Protein AF-A0A7Y2B648-F1 (afdb_monomer)

Foldseek 3Di:
DDDDDDDDDDDDDPPDPPDPPFFKFKAWPDDDDPQAHYHQAGHTWAQCCDQPHNHHPQQKTKHKGFAQDADWDKIWIWMAGNVRPDIPDPATAIFTGHGGRDIKMWIFRQDAAPPQKPPRGRQTAIPRRWPPPFWKFKAWCQVQCPNNPAGHTFDDDPQKGKDKTFGQAWAKMFIWMDGGVDLPGFIQARRFRHSPHHTDMDTGPGGRWIKMWMARRVGSIIHIDTDDPDP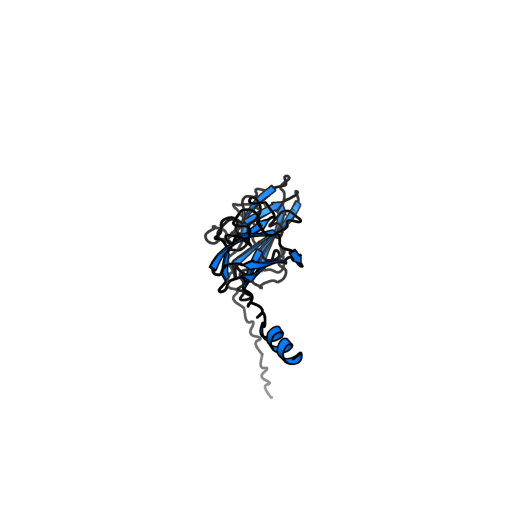PPPVVVVVVVVVVD

Secondary structure (DSSP, 8-state):
-----------------------EEEEES---STTS--TTT-EEEB-SS-TT-SSTTSSEEEEEEE---SS-EEEEEEEEETTSSSEEEEEEEEEEE-STTPEEEEEEE-----SS-BS-S-EEEETTSS-TT--EEEEESSGGGTTTTS-EEPEEETTEEEEEEEESS-EEEEEEEEETTBSSS--BBTTBS-TTSPPEEEEESSTTEEEEEEEETTTTEEEEEEPPPP---THHHHHHHHHT-

Solvent-accessible surface area (backbone atoms only — not comparable to full-atom values): 13470 Å² total; per-residue (Å²): 136,86,85,82,81,82,84,79,82,79,80,78,78,80,77,77,78,72,74,83,69,80,66,35,18,46,28,24,74,42,78,60,65,97,92,29,55,18,57,78,85,27,35,72,35,34,43,67,44,41,57,78,18,86,53,52,75,66,47,40,27,11,27,58,37,53,38,77,46,82,63,52,47,80,36,42,33,33,40,23,35,84,84,58,88,47,60,27,31,94,32,50,23,49,38,41,44,78,46,48,66,41,74,41,45,39,39,37,32,60,48,81,55,91,82,69,44,28,43,39,44,56,36,34,39,47,83,28,38,50,61,91,88,68,50,46,13,42,30,14,64,42,70,79,28,23,50,73,74,56,50,45,76,32,53,73,60,96,53,30,34,37,46,75,47,62,35,70,64,50,43,79,39,44,31,36,38,31,31,67,98,35,86,88,51,48,25,38,24,50,56,8,41,13,63,72,51,55,67,30,74,53,68,42,90,43,61,57,26,38,32,40,42,39,36,33,65,84,58,35,27,34,35,74,45,73,46,78,71,78,79,78,67,65,62,63,61,61,56,51,57,62,75,76,107

pLDDT: mean 84.24, std 18.39, range [34.84, 98.69]

Radius of gyration: 25.05 Å; Cα contacts (8 Å, |Δi|>4): 574; chains: 1; bounding box: 80×63×84 Å

Structure (mmCIF, N/CA/C/O backbone):
data_AF-A0A7Y2B648-F1
#
_entry.id   AF-A0A7Y2B648-F1
#
loop_
_atom_site.group_PDB
_atom_site.id
_atom_site.type_symbol
_atom_site.label_atom_id
_atom_site.label_alt_id
_atom_site.label_comp_id
_atom_site.label_asym_id
_atom_site.label_entity_id
_atom_site.label_seq_id
_atom_site.pdbx_PDB_ins_code
_atom_site.Cartn_x
_atom_site.Cartn_y
_atom_site.Cartn_z
_atom_site.occupancy
_atom_site.B_iso_or_equiv
_atom_site.auth_seq_id
_atom_site.auth_comp_id
_atom_site.auth_asym_id
_atom_site.auth_atom_id
_atom_site.pdbx_PDB_model_num
ATOM 1 N N . MET A 1 1 ? 60.417 -48.292 -2.744 1.00 42.50 1 MET A N 1
ATOM 2 C CA . MET A 1 1 ? 59.765 -47.143 -3.411 1.00 42.50 1 MET A CA 1
ATOM 3 C C . MET A 1 1 ? 58.352 -47.009 -2.856 1.00 42.50 1 MET A C 1
ATOM 5 O O . MET A 1 1 ? 57.503 -47.830 -3.179 1.00 42.50 1 MET A O 1
ATOM 9 N N . LYS A 1 2 ? 58.128 -46.070 -1.928 1.00 34.84 2 LYS A N 1
ATOM 10 C CA . LYS A 1 2 ? 56.808 -45.814 -1.325 1.00 34.84 2 LYS A CA 1
ATOM 11 C C . LYS A 1 2 ? 55.962 -45.033 -2.336 1.00 34.84 2 LYS A C 1
ATOM 13 O O . LYS A 1 2 ? 56.367 -43.946 -2.733 1.00 34.84 2 LYS A O 1
ATOM 18 N N . LYS A 1 3 ? 54.834 -45.594 -2.780 1.00 38.66 3 LYS A N 1
ATOM 19 C CA . LYS A 1 3 ? 53.862 -44.884 -3.623 1.00 38.66 3 LYS A CA 1
ATOM 20 C C . LYS A 1 3 ? 52.957 -44.054 -2.716 1.00 38.66 3 LYS A C 1
ATOM 22 O O . LYS A 1 3 ? 52.195 -44.604 -1.929 1.00 38.66 3 LYS A O 1
ATOM 27 N N . MET A 1 4 ? 53.116 -42.740 -2.803 1.00 38.69 4 MET A N 1
ATOM 28 C CA . MET A 1 4 ? 52.285 -41.731 -2.157 1.00 38.69 4 MET A CA 1
ATOM 29 C C . MET A 1 4 ? 51.036 -41.557 -3.033 1.00 38.69 4 MET A C 1
ATOM 31 O O . MET A 1 4 ? 51.152 -41.116 -4.174 1.00 38.69 4 MET A O 1
ATOM 35 N N . ALA A 1 5 ? 49.867 -41.980 -2.551 1.00 41.06 5 ALA A N 1
ATOM 36 C CA . ALA A 1 5 ? 48.598 -41.722 -3.223 1.00 41.06 5 ALA A CA 1
ATOM 37 C C . ALA A 1 5 ? 48.039 -40.393 -2.699 1.00 41.06 5 ALA A C 1
ATOM 39 O O . ALA A 1 5 ? 47.711 -40.263 -1.523 1.00 41.06 5 ALA A O 1
ATOM 40 N N . MET A 1 6 ? 48.011 -39.402 -3.584 1.00 37.53 6 MET A N 1
ATOM 41 C CA . MET A 1 6 ? 47.448 -38.073 -3.380 1.00 37.53 6 MET A CA 1
ATOM 42 C C . MET A 1 6 ? 45.919 -38.187 -3.415 1.00 37.53 6 MET A C 1
ATOM 44 O O . MET A 1 6 ? 45.354 -38.572 -4.437 1.00 37.53 6 MET A O 1
ATOM 48 N N . VAL A 1 7 ? 45.252 -37.905 -2.295 1.00 40.47 7 VAL A N 1
ATOM 49 C CA . VAL A 1 7 ? 43.787 -37.828 -2.232 1.00 40.47 7 VAL A CA 1
ATOM 50 C C . VAL A 1 7 ? 43.378 -36.440 -2.718 1.00 40.47 7 VAL A C 1
ATOM 52 O O . VAL A 1 7 ? 43.695 -35.434 -2.089 1.00 40.47 7 VAL A O 1
ATOM 55 N N . LEU A 1 8 ? 42.726 -36.402 -3.878 1.00 38.66 8 LEU A N 1
ATOM 56 C CA . LEU A 1 8 ? 42.156 -35.206 -4.485 1.00 38.66 8 LEU A CA 1
ATOM 57 C C . LEU A 1 8 ? 40.775 -34.962 -3.856 1.00 38.66 8 LEU A C 1
ATOM 59 O O . LEU A 1 8 ? 39.835 -35.707 -4.127 1.00 38.66 8 LEU A O 1
ATOM 63 N N . SER A 1 9 ? 40.655 -33.949 -2.996 1.00 45.12 9 SER A N 1
ATOM 64 C CA . SER A 1 9 ? 39.354 -33.501 -2.488 1.00 45.12 9 SER A CA 1
ATOM 65 C C . SER A 1 9 ? 38.587 -32.800 -3.606 1.00 45.12 9 SER A C 1
ATOM 67 O O . SER A 1 9 ? 38.970 -31.720 -4.051 1.00 45.12 9 SER A O 1
ATOM 69 N N . VAL A 1 10 ? 37.506 -33.427 -4.065 1.00 41.25 10 VAL A N 1
ATOM 70 C CA . VAL A 1 10 ? 36.535 -32.818 -4.977 1.00 41.25 10 VAL A CA 1
ATOM 71 C C . VAL A 1 10 ? 35.679 -31.851 -4.164 1.00 41.25 10 VAL A C 1
ATOM 73 O O . VAL A 1 10 ? 34.918 -32.266 -3.292 1.00 41.25 10 VAL A O 1
ATOM 76 N N . LEU A 1 11 ? 35.834 -30.555 -4.431 1.00 39.88 11 LEU A N 1
ATOM 77 C CA . LEU A 1 11 ? 34.948 -29.511 -3.928 1.00 39.88 11 LEU A CA 1
ATOM 78 C C . LEU A 1 11 ? 33.613 -29.653 -4.675 1.00 39.88 11 LEU A C 1
ATOM 80 O O . LEU A 1 11 ? 33.540 -29.386 -5.874 1.00 39.88 11 LEU A O 1
ATOM 84 N N . ALA A 1 12 ? 32.581 -30.154 -3.998 1.00 41.66 12 ALA A N 1
ATOM 85 C CA . ALA A 1 12 ? 31.243 -30.245 -4.566 1.00 41.66 12 ALA A CA 1
ATOM 86 C C . ALA A 1 12 ? 30.669 -28.829 -4.709 1.00 41.66 12 ALA A C 1
ATOM 88 O O . ALA A 1 12 ? 30.351 -28.175 -3.718 1.00 41.66 12 ALA A O 1
ATOM 89 N N . LEU A 1 13 ? 30.565 -28.355 -5.950 1.00 39.34 13 LEU A N 1
ATOM 90 C CA . LEU A 1 13 ? 29.808 -27.159 -6.290 1.00 39.34 13 LEU A CA 1
ATOM 91 C C . LEU A 1 13 ? 28.324 -27.511 -6.117 1.00 39.34 13 LEU A C 1
ATOM 93 O O . LEU A 1 13 ? 27.761 -28.255 -6.921 1.00 39.34 13 LEU A O 1
ATOM 97 N N . VAL A 1 14 ? 27.706 -27.044 -5.033 1.00 42.91 14 VAL A N 1
ATOM 98 C CA . VAL A 1 14 ? 26.254 -27.137 -4.864 1.00 42.91 14 VAL A CA 1
ATOM 99 C C . VAL A 1 14 ? 25.646 -26.096 -5.794 1.00 42.91 14 VAL A C 1
ATOM 101 O O . VAL A 1 14 ? 25.625 -24.909 -5.484 1.00 42.91 14 VAL A O 1
ATOM 104 N N . ALA A 1 15 ? 25.215 -26.533 -6.975 1.00 41.22 15 ALA A N 1
ATOM 105 C CA . ALA A 1 15 ? 24.350 -25.730 -7.820 1.00 41.22 15 ALA A CA 1
ATOM 106 C C . ALA A 1 15 ? 22.984 -25.658 -7.130 1.00 41.22 15 ALA A C 1
ATOM 108 O O . ALA A 1 15 ? 22.257 -26.652 -7.083 1.00 41.22 15 ALA A O 1
ATOM 109 N N . PHE A 1 16 ? 22.652 -24.500 -6.563 1.00 40.84 16 PHE A N 1
ATOM 110 C CA . PHE A 1 16 ? 21.264 -24.181 -6.266 1.00 40.84 16 PHE A CA 1
ATOM 111 C C . PHE A 1 16 ? 20.542 -24.122 -7.611 1.00 40.84 16 PHE A C 1
ATOM 113 O O . PHE A 1 16 ? 20.812 -23.251 -8.435 1.00 40.84 16 PHE A O 1
ATOM 120 N N . ALA A 1 17 ? 19.681 -25.102 -7.869 1.00 38.81 17 ALA A N 1
ATOM 121 C CA . ALA A 1 17 ? 18.677 -24.966 -8.905 1.00 38.81 17 ALA A CA 1
ATOM 122 C C . ALA A 1 17 ? 17.729 -23.866 -8.423 1.00 38.81 17 ALA A C 1
ATOM 124 O O . ALA A 1 17 ? 16.863 -24.126 -7.590 1.00 38.81 17 ALA A O 1
ATOM 125 N N . GLY A 1 18 ? 17.960 -22.631 -8.874 1.00 35.34 18 GLY A N 1
ATOM 126 C CA . GLY A 1 18 ? 16.960 -21.581 -8.758 1.00 35.34 18 GLY A CA 1
ATOM 127 C C . GLY A 1 18 ? 15.690 -22.110 -9.406 1.00 35.34 18 GLY A C 1
ATOM 128 O O . GLY A 1 18 ? 15.723 -22.564 -10.554 1.00 35.34 18 GLY A O 1
ATOM 129 N N . ASN A 1 19 ? 14.588 -22.122 -8.657 1.00 42.53 19 ASN A N 1
ATOM 130 C CA . ASN A 1 19 ? 13.292 -22.138 -9.314 1.00 42.53 19 ASN A CA 1
ATOM 131 C C . ASN A 1 19 ? 13.324 -20.952 -10.277 1.00 42.53 19 ASN A C 1
ATOM 133 O O . ASN A 1 19 ? 13.766 -19.873 -9.897 1.00 42.53 19 ASN A O 1
ATOM 137 N N . ALA A 1 20 ? 12.982 -21.174 -11.543 1.00 43.38 20 ALA A N 1
ATOM 138 C CA . ALA A 1 20 ? 12.791 -20.059 -12.449 1.00 43.38 20 ALA A CA 1
ATOM 139 C C . ALA A 1 20 ? 11.594 -19.281 -11.898 1.00 43.38 20 ALA A C 1
ATOM 141 O O . ALA A 1 20 ? 10.451 -19.692 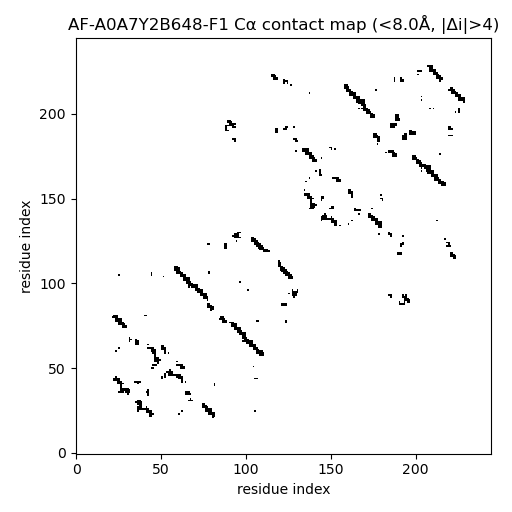-12.111 1.00 43.38 20 ALA A O 1
ATOM 142 N N . ASP A 1 21 ? 11.867 -18.251 -11.101 1.00 60.84 21 ASP A N 1
ATOM 143 C CA . ASP A 1 21 ? 10.836 -17.356 -10.614 1.00 60.84 21 ASP A CA 1
ATOM 144 C C . ASP A 1 21 ? 10.101 -16.791 -11.824 1.00 60.84 21 ASP A C 1
ATOM 146 O O . ASP A 1 21 ? 10.684 -16.561 -12.892 1.00 60.84 21 ASP A O 1
ATOM 150 N N . ALA A 1 22 ? 8.781 -16.672 -11.696 1.00 70.69 22 ALA A N 1
ATOM 151 C CA . ALA A 1 22 ? 7.974 -16.115 -12.764 1.00 70.69 22 ALA A CA 1
ATOM 152 C C . ALA A 1 22 ? 8.523 -14.729 -13.128 1.00 70.69 22 ALA A C 1
ATOM 154 O O . ALA A 1 22 ? 8.804 -13.917 -12.252 1.00 70.69 22 ALA A O 1
ATOM 155 N N . GLN A 1 23 ? 8.684 -14.461 -14.422 1.00 90.00 23 GLN A N 1
ATOM 156 C CA . GLN A 1 23 ? 9.125 -13.153 -14.889 1.00 90.00 23 GLN A CA 1
ATOM 157 C C . GLN A 1 23 ? 7.994 -12.145 -14.645 1.00 90.00 23 GLN A C 1
ATOM 159 O O . GLN A 1 23 ? 6.915 -12.251 -15.243 1.00 90.00 23 GLN A O 1
ATOM 164 N N . TRP A 1 24 ? 8.232 -11.206 -13.734 1.00 94.06 24 TRP A N 1
ATOM 165 C CA . TRP A 1 24 ? 7.267 -10.190 -13.328 1.00 94.06 24 TRP A CA 1
ATOM 166 C C . TRP A 1 24 ? 7.458 -8.901 -14.106 1.00 94.06 24 TRP A C 1
ATOM 168 O O . TRP A 1 24 ? 8.567 -8.540 -14.492 1.00 94.06 24 TRP A O 1
ATOM 178 N N . TYR A 1 25 ? 6.359 -8.187 -14.315 1.00 93.25 25 TYR A N 1
ATOM 179 C CA . TYR A 1 25 ? 6.341 -6.918 -15.014 1.00 93.25 25 TYR A CA 1
ATOM 180 C C . TYR A 1 25 ? 5.484 -5.915 -14.252 1.00 93.25 25 TYR A C 1
ATOM 182 O O . TYR A 1 25 ? 4.351 -6.221 -13.878 1.00 93.25 25 TYR A O 1
ATOM 190 N N . ALA A 1 26 ? 5.972 -4.687 -14.120 1.00 92.19 26 ALA A N 1
ATOM 191 C CA . ALA A 1 26 ? 5.124 -3.546 -13.826 1.00 92.19 26 ALA A CA 1
ATOM 192 C C . ALA A 1 26 ? 4.371 -3.197 -15.118 1.00 92.19 26 ALA A C 1
ATOM 194 O O . ALA A 1 26 ? 4.985 -2.815 -16.124 1.00 92.19 26 ALA A O 1
ATOM 195 N N . LYS A 1 27 ? 3.044 -3.346 -15.109 1.00 89.19 27 LYS A N 1
ATOM 196 C CA . LYS A 1 27 ? 2.171 -3.115 -16.269 1.00 89.19 27 LYS A CA 1
ATOM 197 C C . LYS A 1 27 ? 1.046 -2.153 -15.897 1.00 89.19 27 LYS A C 1
ATOM 199 O O . LYS A 1 27 ? 0.484 -2.249 -14.810 1.00 89.19 27 LYS A O 1
ATOM 204 N N . GLY A 1 28 ? 0.678 -1.243 -16.791 1.00 86.12 28 GLY A N 1
ATOM 205 C CA . GLY A 1 28 ? -0.349 -0.243 -16.498 1.00 86.12 28 GLY A CA 1
ATOM 206 C C . GLY A 1 28 ? -0.722 0.628 -17.683 1.00 86.12 28 GLY A C 1
ATOM 207 O O . GLY A 1 28 ? -0.218 0.422 -18.780 1.00 86.12 28 GLY A O 1
ATOM 208 N N . ASP A 1 29 ? -1.639 1.567 -17.466 1.00 77.88 29 ASP A N 1
ATOM 209 C CA . ASP A 1 29 ? -2.271 2.377 -18.520 1.00 77.88 29 ASP A CA 1
ATOM 210 C C . ASP A 1 29 ? -1.442 3.585 -18.986 1.00 77.88 29 ASP A C 1
ATOM 212 O O . ASP A 1 29 ? -1.849 4.281 -19.919 1.00 77.88 29 ASP A O 1
ATOM 216 N N . MET A 1 30 ? -0.277 3.831 -18.384 1.00 71.75 30 MET A N 1
ATOM 217 C CA . MET A 1 30 ? 0.657 4.820 -18.906 1.00 71.75 30 MET A CA 1
ATOM 218 C C . MET A 1 30 ? 1.136 4.349 -20.281 1.00 71.75 30 MET A C 1
ATOM 220 O O . MET A 1 30 ? 1.438 3.177 -20.480 1.00 71.75 30 MET A O 1
ATOM 224 N N . TYR A 1 31 ? 1.160 5.254 -21.254 1.00 54.88 31 TYR A N 1
ATOM 225 C CA . TYR A 1 31 ? 1.669 4.985 -22.595 1.00 54.88 31 TYR A CA 1
ATOM 226 C C . TYR A 1 31 ? 2.818 5.929 -22.877 1.00 54.88 31 TYR A C 1
ATOM 228 O O . TYR A 1 31 ? 2.689 7.141 -22.711 1.00 54.88 31 TYR A O 1
ATOM 236 N N . CYS A 1 32 ? 3.920 5.365 -23.347 1.00 58.94 32 CYS A N 1
ATOM 237 C CA . CYS A 1 32 ? 5.146 6.099 -23.587 1.00 58.94 32 CYS A CA 1
ATOM 238 C C . CYS A 1 32 ? 6.036 5.359 -24.609 1.00 58.94 32 CYS A C 1
ATOM 240 O O . CYS A 1 32 ? 5.703 4.251 -25.048 1.00 58.94 32 CYS A O 1
ATOM 242 N N . ALA A 1 33 ? 7.134 5.980 -25.050 1.00 50.97 33 ALA A N 1
ATOM 243 C CA . ALA A 1 33 ? 8.028 5.422 -26.073 1.00 50.97 33 ALA A CA 1
ATOM 244 C C . ALA A 1 33 ? 8.696 4.093 -25.631 1.00 50.97 33 ALA A C 1
ATOM 246 O O . ALA A 1 33 ? 8.885 3.872 -24.442 1.00 50.97 33 ALA A O 1
ATOM 247 N N . PRO A 1 34 ? 9.118 3.191 -26.543 1.00 48.34 34 PRO A N 1
ATOM 248 C CA . PRO A 1 34 ? 9.754 1.921 -26.162 1.00 48.34 34 PRO A CA 1
ATOM 249 C C . PRO A 1 34 ? 10.860 2.085 -25.096 1.00 48.34 34 PRO A C 1
ATOM 251 O O . PRO A 1 34 ? 11.816 2.825 -25.319 1.00 48.34 34 PRO A O 1
ATOM 254 N N . GLY A 1 35 ? 10.732 1.387 -23.956 1.00 51.47 35 GLY A N 1
ATOM 255 C CA . GLY A 1 35 ? 11.645 1.502 -22.802 1.00 51.47 35 GLY A CA 1
ATOM 256 C C . GLY A 1 35 ? 11.054 2.152 -21.541 1.00 51.47 35 GLY A C 1
ATOM 257 O O . GLY A 1 35 ? 11.784 2.371 -20.578 1.00 51.47 35 GLY A O 1
ATOM 258 N N . CYS A 1 36 ? 9.755 2.441 -21.536 1.00 58.31 36 CYS A N 1
ATOM 259 C CA . CYS A 1 36 ? 9.035 3.097 -20.446 1.00 58.31 36 CYS A CA 1
ATOM 260 C C . CYS A 1 36 ? 7.808 2.268 -19.969 1.00 58.31 36 CYS A C 1
ATOM 262 O O . CYS A 1 36 ? 7.480 1.227 -20.553 1.00 58.31 36 CYS A O 1
ATOM 264 N N . PHE A 1 37 ? 7.086 2.753 -18.951 1.00 60.25 37 PHE A N 1
ATOM 265 C CA . PHE A 1 37 ? 5.861 2.157 -18.386 1.00 60.25 37 PHE A CA 1
ATOM 266 C C . PHE A 1 37 ? 4.730 1.970 -19.418 1.00 60.25 37 PHE A C 1
ATOM 268 O O . PHE A 1 37 ? 4.132 2.952 -19.826 1.00 60.25 37 PHE A O 1
ATOM 275 N N . ASN A 1 38 ? 4.431 0.739 -19.864 1.00 65.62 38 ASN A N 1
ATOM 276 C CA . ASN A 1 38 ? 3.348 0.477 -20.829 1.00 65.62 38 ASN A CA 1
ATOM 277 C C . ASN A 1 38 ? 2.529 -0.791 -20.529 1.00 65.62 38 ASN A C 1
ATOM 279 O O . ASN A 1 38 ? 3.016 -1.721 -19.885 1.00 65.62 38 ASN A O 1
ATOM 283 N N . PHE A 1 39 ? 1.283 -0.825 -21.015 1.00 64.44 39 PHE A N 1
ATOM 284 C CA . PHE A 1 39 ? 0.323 -1.911 -20.773 1.00 64.44 39 PHE A CA 1
ATOM 285 C C . PHE A 1 39 ? 0.697 -3.230 -21.464 1.00 64.44 39 PHE A C 1
ATOM 287 O O . PHE A 1 39 ? 0.510 -4.305 -20.891 1.00 64.44 39 PHE A O 1
ATOM 294 N N . ASP A 1 40 ? 1.211 -3.157 -22.694 1.00 65.31 40 ASP A N 1
ATOM 295 C CA . ASP A 1 40 ? 1.389 -4.332 -23.550 1.00 65.31 40 ASP A CA 1
ATOM 296 C C . ASP A 1 40 ? 2.644 -5.130 -23.177 1.00 65.31 40 ASP A C 1
ATOM 298 O O . ASP A 1 40 ? 2.548 -6.288 -22.759 1.00 65.31 40 ASP A O 1
ATOM 302 N N . ALA A 1 41 ? 3.819 -4.505 -23.288 1.00 73.31 41 ALA A N 1
ATOM 303 C CA . ALA A 1 41 ? 5.102 -5.132 -22.984 1.00 73.31 41 ALA A CA 1
ATOM 304 C C . ALA A 1 41 ? 5.420 -5.111 -21.483 1.00 73.31 41 ALA A C 1
ATOM 306 O O . ALA A 1 41 ? 6.135 -5.991 -21.006 1.00 73.31 41 ALA A O 1
ATOM 307 N N . GLY A 1 42 ? 4.882 -4.142 -20.733 1.00 81.88 42 GLY A N 1
ATOM 308 C CA . GLY A 1 42 ? 5.260 -3.949 -19.337 1.00 81.88 42 GLY A CA 1
ATOM 309 C C . GLY A 1 42 ? 6.709 -3.499 -19.171 1.00 81.88 42 GLY A C 1
ATOM 310 O O . GLY A 1 42 ? 7.427 -3.238 -20.138 1.00 81.88 42 GLY A O 1
ATOM 311 N N . ASN A 1 43 ? 7.141 -3.404 -17.916 1.00 86.94 43 ASN A N 1
ATOM 312 C CA . ASN A 1 43 ? 8.546 -3.239 -17.556 1.00 86.94 43 ASN A CA 1
ATOM 313 C C . ASN A 1 43 ? 8.936 -4.395 -16.664 1.00 86.94 43 ASN A C 1
ATOM 315 O O . ASN A 1 43 ? 8.393 -4.521 -15.571 1.00 86.94 43 ASN A O 1
ATOM 319 N N . GLU A 1 44 ? 9.847 -5.226 -17.153 1.00 91.44 44 GLU A N 1
ATOM 320 C CA . GLU A 1 44 ? 10.343 -6.365 -16.396 1.00 91.44 44 GLU A CA 1
ATOM 321 C C . GLU A 1 44 ? 10.926 -5.908 -15.056 1.00 91.44 44 GLU A C 1
ATOM 323 O O . GLU A 1 44 ? 11.632 -4.897 -14.985 1.00 91.44 44 GLU A O 1
ATOM 328 N N . MET A 1 45 ? 10.576 -6.646 -14.011 1.00 93.62 45 MET A N 1
ATOM 329 C CA . MET A 1 45 ? 11.013 -6.443 -12.640 1.00 93.62 45 MET A CA 1
ATOM 330 C C . MET A 1 45 ? 12.025 -7.526 -12.283 1.00 93.62 45 MET A C 1
ATOM 332 O O . MET A 1 45 ? 11.865 -8.682 -12.678 1.00 93.62 45 MET A O 1
ATOM 336 N N . PHE A 1 46 ? 13.055 -7.145 -11.534 1.00 94.19 46 PHE A N 1
ATOM 337 C CA . PHE A 1 46 ? 14.207 -7.995 -11.250 1.00 94.19 46 PHE A CA 1
ATOM 338 C C . PHE A 1 46 ? 14.458 -8.092 -9.745 1.00 94.19 46 PHE A C 1
ATOM 340 O O . PHE A 1 46 ? 14.279 -7.105 -9.038 1.00 94.19 46 PHE A O 1
ATOM 347 N N . ASP A 1 47 ? 14.883 -9.270 -9.296 1.00 95.38 47 ASP A N 1
ATOM 348 C CA . ASP A 1 47 ? 15.396 -9.562 -7.946 1.00 95.38 47 ASP A CA 1
ATOM 349 C C . ASP A 1 47 ? 16.916 -9.849 -8.051 1.00 95.38 47 ASP A C 1
ATOM 351 O O . ASP A 1 47 ? 17.422 -10.957 -7.835 1.00 95.38 47 ASP A O 1
ATOM 355 N N . ASP A 1 48 ? 17.650 -8.873 -8.591 1.00 93.88 48 ASP A N 1
ATOM 356 C CA . ASP A 1 48 ? 19.039 -9.010 -9.052 1.00 93.88 48 ASP A CA 1
ATOM 357 C C . ASP A 1 48 ? 20.036 -8.029 -8.406 1.00 93.88 48 ASP A C 1
ATOM 359 O O . ASP A 1 48 ? 21.207 -7.975 -8.794 1.00 93.88 48 ASP A O 1
ATOM 363 N N . GLY A 1 49 ? 19.605 -7.270 -7.396 1.00 92.62 49 GLY A N 1
ATOM 364 C CA . GLY A 1 49 ? 20.380 -6.219 -6.736 1.00 92.62 49 GLY A CA 1
ATOM 365 C C . GLY A 1 49 ? 20.647 -5.006 -7.633 1.00 92.62 49 GLY A C 1
ATOM 366 O O . GLY A 1 49 ? 21.591 -4.245 -7.392 1.00 92.62 49 GLY A O 1
ATOM 367 N N . THR A 1 50 ? 19.879 -4.853 -8.715 1.00 91.25 50 THR A N 1
ATOM 368 C CA . THR A 1 50 ? 19.942 -3.728 -9.648 1.00 91.25 50 THR A CA 1
ATOM 369 C C . THR A 1 50 ? 18.532 -3.230 -9.988 1.00 91.25 50 THR A C 1
ATOM 371 O O . THR A 1 50 ? 17.542 -3.671 -9.424 1.00 91.25 50 THR A O 1
ATOM 374 N N . ASN A 1 51 ? 18.394 -2.241 -10.880 1.00 87.50 51 ASN A N 1
ATOM 375 C CA . ASN A 1 51 ? 17.082 -1.718 -11.302 1.00 87.50 51 ASN A CA 1
ATOM 376 C C . ASN A 1 51 ? 16.170 -1.206 -10.161 1.00 87.50 51 ASN A C 1
ATOM 378 O O . ASN A 1 51 ? 14.960 -1.126 -10.350 1.00 87.50 51 ASN A O 1
ATOM 382 N N . GLY A 1 52 ? 16.731 -0.813 -9.015 1.00 89.25 52 GLY A N 1
ATOM 383 C CA . GLY A 1 52 ? 15.971 -0.389 -7.832 1.00 89.25 52 GLY A CA 1
ATOM 384 C C . GLY A 1 52 ? 15.810 -1.479 -6.770 1.00 89.25 52 GLY A C 1
ATOM 385 O O . GLY A 1 52 ? 15.392 -1.157 -5.664 1.00 89.25 52 GLY A O 1
ATOM 386 N N . ASP A 1 53 ? 16.195 -2.720 -7.072 1.00 93.19 53 ASP A N 1
ATOM 387 C CA . ASP A 1 53 ? 16.339 -3.781 -6.081 1.00 93.19 53 ASP A CA 1
ATOM 388 C C . ASP A 1 53 ? 17.626 -3.571 -5.265 1.00 93.19 53 ASP A C 1
ATOM 390 O O . ASP A 1 53 ? 18.701 -3.284 -5.803 1.00 93.19 53 ASP A O 1
ATOM 394 N N . VAL A 1 54 ? 17.496 -3.681 -3.946 1.00 92.81 54 VAL A N 1
ATOM 395 C CA . VAL A 1 54 ? 18.576 -3.474 -2.979 1.00 92.81 54 VAL A CA 1
ATOM 396 C C . VAL A 1 54 ? 19.328 -4.776 -2.701 1.00 92.81 54 VAL A C 1
ATOM 398 O O . VAL A 1 54 ? 20.542 -4.726 -2.473 1.00 92.81 54 VAL A O 1
ATOM 401 N N . THR A 1 55 ? 18.647 -5.927 -2.716 1.00 94.75 55 THR A N 1
ATOM 402 C CA . THR A 1 55 ? 19.221 -7.211 -2.294 1.00 94.75 55 THR A CA 1
ATOM 403 C C . THR A 1 55 ? 18.786 -8.333 -3.225 1.00 94.75 55 THR A C 1
ATOM 405 O O . THR A 1 55 ? 17.699 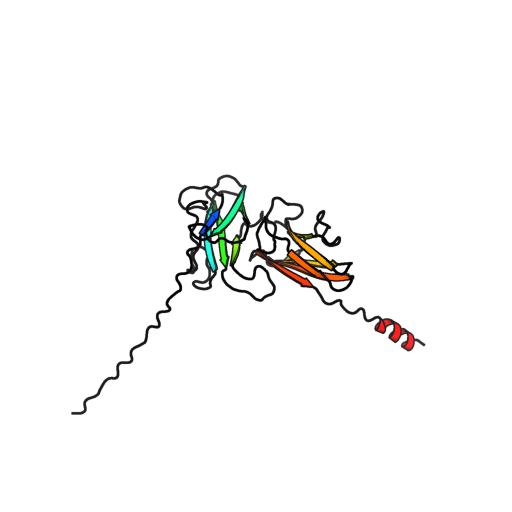-8.863 -3.093 1.00 94.75 55 THR A O 1
ATOM 408 N N . SER A 1 56 ? 19.703 -8.790 -4.079 1.00 95.69 56 SER A N 1
ATOM 409 C CA . SER A 1 56 ? 19.416 -9.905 -4.985 1.00 95.69 56 SER A CA 1
ATOM 410 C C . SER A 1 56 ? 19.036 -11.201 -4.261 1.00 95.69 56 SER A C 1
ATOM 412 O O . SER A 1 56 ? 19.748 -11.655 -3.355 1.00 95.69 56 SER A O 1
ATOM 414 N N . GLY A 1 57 ? 18.007 -11.859 -4.786 1.00 94.25 57 GLY A N 1
ATOM 415 C CA . GLY A 1 57 ? 17.513 -13.165 -4.369 1.00 94.25 57 GLY A CA 1
ATOM 416 C C . GLY A 1 57 ? 16.729 -13.130 -3.061 1.00 94.25 57 GLY A C 1
ATOM 417 O O . GLY A 1 57 ? 16.679 -14.158 -2.376 1.00 94.25 57 GLY A O 1
ATOM 418 N N . ASP A 1 58 ? 16.192 -11.971 -2.672 1.00 95.12 58 ASP A N 1
ATOM 419 C CA . ASP A 1 58 ? 15.418 -11.809 -1.440 1.00 95.12 58 ASP A CA 1
ATOM 420 C C . ASP A 1 58 ? 13.900 -11.919 -1.652 1.00 95.12 58 ASP A C 1
ATOM 422 O O . ASP A 1 58 ? 13.146 -11.839 -0.682 1.00 95.12 58 ASP A O 1
ATOM 426 N N . GLY A 1 59 ? 13.447 -12.166 -2.884 1.00 94.88 59 GLY A N 1
ATOM 427 C CA . GLY A 1 59 ? 12.037 -12.294 -3.239 1.00 94.88 59 GLY A CA 1
ATOM 428 C C . GLY A 1 59 ? 11.329 -10.962 -3.497 1.00 94.88 59 GLY A C 1
ATOM 429 O O . GLY A 1 59 ? 10.101 -10.973 -3.672 1.00 94.88 59 GLY A O 1
ATOM 430 N N . ILE A 1 60 ? 12.059 -9.839 -3.530 1.00 96.19 60 ILE A N 1
ATOM 431 C CA . ILE A 1 60 ? 11.539 -8.501 -3.828 1.00 96.19 60 ILE A CA 1
ATOM 432 C C . ILE A 1 60 ? 11.972 -8.078 -5.232 1.00 96.19 60 ILE A C 1
ATOM 434 O O . ILE A 1 60 ? 13.048 -7.545 -5.484 1.00 96.19 60 ILE A O 1
ATOM 438 N N . PHE A 1 61 ? 11.055 -8.243 -6.178 1.00 96.56 61 PHE A N 1
ATOM 439 C CA . PHE A 1 61 ? 11.264 -7.816 -7.552 1.00 96.56 61 PHE A CA 1
ATOM 440 C C . PHE A 1 61 ? 11.066 -6.310 -7.648 1.00 96.56 61 PHE A C 1
ATOM 442 O O . PHE A 1 61 ? 10.045 -5.792 -7.196 1.00 96.56 61 PHE A O 1
ATOM 449 N N . SER A 1 62 ? 11.991 -5.608 -8.291 1.00 95.62 62 SER A N 1
ATOM 450 C CA . SER A 1 62 ? 11.933 -4.154 -8.413 1.00 95.62 62 SER A CA 1
ATOM 451 C C . SER A 1 62 ? 12.196 -3.672 -9.831 1.00 95.62 62 SER A C 1
ATOM 453 O O . SER A 1 62 ? 12.875 -4.318 -10.637 1.00 95.62 62 SER A O 1
ATOM 455 N N . ARG A 1 63 ? 11.643 -2.501 -10.147 1.00 92.94 63 ARG A N 1
ATOM 456 C CA . ARG A 1 63 ? 11.935 -1.790 -11.386 1.00 92.94 63 ARG A CA 1
ATOM 457 C C . ARG A 1 63 ? 11.804 -0.286 -11.215 1.00 92.94 63 ARG A C 1
ATOM 459 O O . ARG A 1 63 ? 10.716 0.232 -10.983 1.00 92.94 63 ARG A O 1
ATOM 466 N N . LEU A 1 64 ? 12.907 0.412 -11.449 1.00 90.81 64 LEU A N 1
ATOM 467 C CA . LEU A 1 64 ? 12.937 1.855 -11.627 1.00 90.81 64 LEU A CA 1
ATOM 468 C C . LEU A 1 64 ? 12.562 2.203 -13.072 1.00 90.81 64 LEU A C 1
ATOM 470 O O . LEU A 1 64 ? 13.230 1.778 -14.019 1.00 90.81 64 LEU A O 1
ATOM 474 N N . VAL A 1 65 ? 11.499 2.982 -13.245 1.00 86.25 65 VAL A N 1
ATOM 475 C CA . VAL A 1 65 ? 11.020 3.431 -14.555 1.00 86.25 65 VAL A CA 1
ATOM 476 C C . VAL A 1 65 ? 11.066 4.947 -14.623 1.00 86.25 65 VAL A C 1
ATOM 478 O O . VAL A 1 65 ? 10.471 5.633 -13.798 1.00 86.25 65 VAL A O 1
ATOM 481 N N . THR A 1 66 ? 11.743 5.476 -15.638 1.00 84.94 66 THR A N 1
ATOM 482 C CA . THR A 1 66 ? 11.703 6.908 -15.943 1.00 84.94 66 THR A CA 1
ATOM 483 C C . THR A 1 66 ? 10.447 7.220 -16.752 1.00 84.94 66 THR A C 1
ATOM 485 O O . THR A 1 66 ? 10.224 6.623 -17.809 1.00 84.94 66 THR A O 1
ATOM 488 N N . THR A 1 67 ? 9.634 8.163 -16.284 1.00 78.56 67 THR A N 1
ATOM 489 C CA . THR A 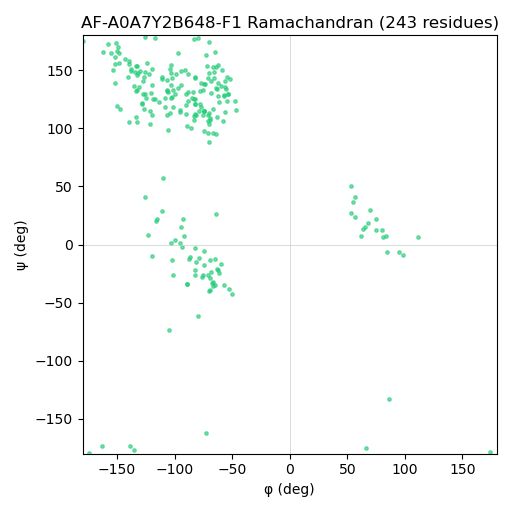1 67 ? 8.463 8.641 -17.021 1.00 78.56 67 THR A CA 1
ATOM 490 C C . THR A 1 67 ? 8.901 9.528 -18.185 1.00 78.56 67 THR A C 1
ATOM 492 O O . THR A 1 67 ? 9.797 10.355 -18.049 1.00 78.56 67 THR A O 1
ATOM 495 N N . ASP A 1 68 ? 8.289 9.392 -19.358 1.00 71.50 68 ASP A N 1
ATOM 496 C CA . ASP A 1 68 ? 8.473 10.351 -20.463 1.00 71.50 68 ASP A CA 1
ATOM 497 C C . ASP A 1 68 ? 7.264 11.294 -20.610 1.00 71.50 68 ASP A C 1
ATOM 499 O O . ASP A 1 68 ? 7.222 12.138 -21.509 1.00 71.50 68 ASP A O 1
ATOM 503 N N . VAL A 1 69 ? 6.268 11.143 -19.728 1.00 64.44 69 VAL A N 1
ATOM 504 C CA . VAL A 1 69 ? 4.980 11.806 -19.869 1.00 64.44 69 VAL A CA 1
ATOM 505 C C . VAL A 1 69 ? 5.136 13.278 -19.520 1.00 64.44 69 VAL A C 1
ATOM 507 O O . VAL A 1 69 ? 5.408 13.645 -18.383 1.00 64.44 69 VAL A O 1
ATOM 510 N N . GLY A 1 70 ? 4.939 14.143 -20.516 1.00 59.00 70 GLY A N 1
ATOM 511 C CA . GLY A 1 70 ? 4.994 15.602 -20.363 1.00 59.00 70 GLY A CA 1
ATOM 512 C C . GLY A 1 70 ? 3.908 16.199 -19.462 1.00 59.00 70 GLY A C 1
ATOM 513 O O . GLY A 1 70 ? 4.002 17.372 -19.111 1.00 59.00 70 GLY A O 1
ATOM 514 N N . ALA A 1 71 ? 2.876 15.426 -19.112 1.00 66.38 71 ALA A N 1
ATOM 515 C CA . ALA A 1 71 ? 1.735 15.882 -18.330 1.00 66.38 71 ALA A CA 1
ATOM 516 C C . ALA A 1 71 ? 1.645 15.133 -16.996 1.00 66.38 71 ALA A C 1
ATOM 518 O O . ALA A 1 71 ? 1.557 13.903 -16.968 1.00 66.38 71 ALA A O 1
ATOM 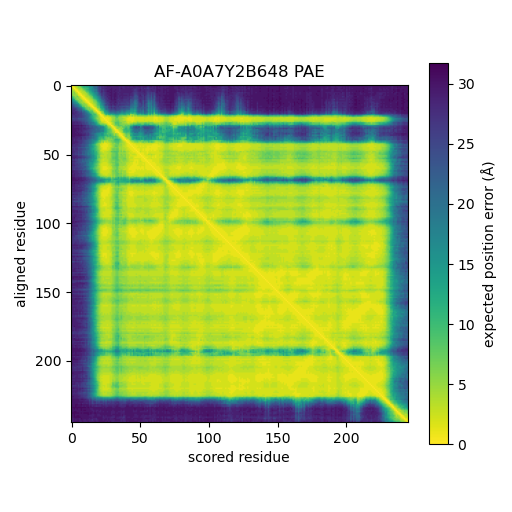519 N N . ALA A 1 72 ? 1.610 15.910 -15.911 1.00 82.56 72 ALA A N 1
ATOM 520 C CA . ALA A 1 72 ? 1.234 15.435 -14.589 1.00 82.56 72 ALA A CA 1
ATOM 521 C C . ALA A 1 72 ? -0.107 14.691 -14.652 1.00 82.56 72 ALA A C 1
ATOM 523 O O . ALA A 1 72 ? -1.015 15.100 -15.384 1.00 82.56 72 ALA A O 1
ATOM 524 N N . GLY A 1 73 ? -0.250 13.616 -13.887 1.00 87.19 73 GLY A N 1
ATOM 525 C CA . GLY A 1 73 ? -1.464 12.821 -13.924 1.00 87.19 73 GLY A CA 1
ATOM 526 C C . GLY A 1 73 ? -1.461 11.630 -12.984 1.00 87.19 73 GLY A C 1
ATOM 527 O O . GLY A 1 73 ? -0.470 11.315 -12.329 1.00 87.19 73 GLY A O 1
ATOM 528 N N . LYS A 1 74 ? -2.619 10.977 -12.953 1.00 89.00 74 LYS A N 1
ATOM 529 C CA . LYS A 1 74 ? -2.868 9.728 -12.244 1.00 89.00 74 LYS A CA 1
ATOM 530 C C . LYS A 1 74 ? -3.006 8.614 -13.274 1.00 89.00 74 LYS A C 1
ATOM 532 O O . LYS A 1 74 ? -3.831 8.728 -14.180 1.00 89.00 74 LYS A O 1
ATOM 537 N N . TYR A 1 75 ? -2.224 7.561 -13.102 1.00 88.75 75 TYR A N 1
ATOM 538 C CA . TYR A 1 75 ? -2.168 6.390 -13.974 1.0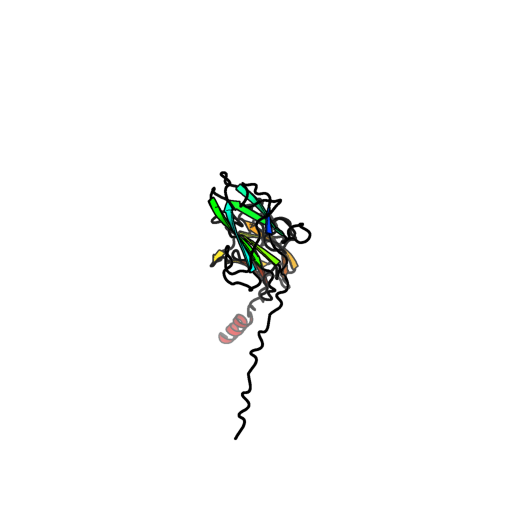0 88.75 75 TYR A CA 1
ATOM 539 C C . TYR A 1 75 ? -2.436 5.134 -13.151 1.00 88.75 75 TYR A C 1
ATOM 541 O O . TYR A 1 75 ? -2.231 5.133 -11.942 1.00 88.75 75 TYR A O 1
ATOM 549 N N . SER A 1 76 ? -2.901 4.072 -13.790 1.00 90.31 76 SER A N 1
ATOM 550 C CA . SER A 1 76 ? -3.210 2.787 -13.170 1.00 90.31 76 SER A CA 1
ATOM 551 C C . SER A 1 76 ? -2.109 1.770 -13.435 1.00 90.31 76 SER A C 1
ATOM 553 O O . SER A 1 76 ? -1.592 1.700 -14.550 1.00 90.31 76 SER A O 1
ATOM 555 N N . TRP A 1 77 ? -1.814 0.907 -12.464 1.00 92.06 77 TRP A N 1
ATOM 556 C CA . TRP A 1 77 ? -0.864 -0.186 -12.642 1.00 92.06 77 TRP A CA 1
ATOM 557 C C . TRP A 1 77 ? -1.149 -1.430 -11.797 1.00 92.06 77 TRP A C 1
ATOM 559 O O . TRP A 1 77 ? -1.957 -1.401 -10.865 1.00 92.06 77 TRP A O 1
ATOM 569 N N . LYS A 1 78 ? -0.463 -2.522 -12.159 1.00 93.31 78 LYS A N 1
ATOM 570 C CA . LYS A 1 78 ? -0.355 -3.793 -11.435 1.00 93.31 78 LYS A CA 1
ATOM 571 C C . LYS A 1 78 ? 1.014 -4.435 -11.690 1.00 93.31 78 LYS A C 1
ATOM 573 O O . LYS A 1 78 ? 1.607 -4.234 -12.754 1.00 93.31 78 LYS A O 1
ATOM 578 N N . ALA A 1 79 ? 1.456 -5.291 -10.775 1.00 94.12 79 ALA A N 1
ATOM 579 C CA . ALA A 1 79 ? 2.493 -6.276 -11.068 1.00 94.12 79 ALA A CA 1
ATOM 580 C C . ALA A 1 79 ? 1.841 -7.505 -11.716 1.00 94.12 79 ALA A C 1
ATOM 582 O O . ALA A 1 79 ? 0.822 -7.995 -11.228 1.00 94.12 79 ALA A O 1
ATOM 583 N N . ALA A 1 80 ? 2.376 -8.004 -12.826 1.00 93.75 80 ALA A N 1
ATOM 584 C CA . ALA A 1 80 ? 1.786 -9.128 -13.546 1.00 93.75 80 ALA A CA 1
ATOM 585 C C . ALA A 1 80 ? 2.829 -9.937 -14.311 1.00 93.75 80 ALA A C 1
ATOM 587 O O . ALA A 1 80 ? 3.863 -9.411 -14.714 1.00 93.75 80 ALA A O 1
ATOM 588 N N . VAL A 1 81 ? 2.528 -11.206 -14.568 1.00 92.31 81 VAL A N 1
ATOM 589 C CA . VAL A 1 81 ? 3.282 -11.991 -15.556 1.00 92.31 81 VAL A CA 1
ATOM 590 C C . VAL A 1 81 ? 2.939 -11.533 -16.979 1.00 92.31 81 VAL A C 1
ATOM 592 O O . VAL A 1 81 ? 1.927 -10.861 -17.207 1.00 92.31 81 VAL A O 1
ATOM 595 N N . ALA A 1 82 ? 3.777 -11.900 -17.954 1.00 88.19 82 ALA A N 1
ATOM 596 C CA . ALA A 1 82 ? 3.697 -11.400 -19.331 1.00 88.19 82 ALA A CA 1
ATOM 597 C C . ALA A 1 82 ? 2.289 -11.502 -19.954 1.00 88.19 82 ALA A C 1
ATOM 599 O O . ALA A 1 82 ? 1.820 -10.549 -20.581 1.00 88.19 82 ALA A O 1
ATOM 600 N N . ASP A 1 83 ? 1.601 -12.625 -19.737 1.00 89.00 83 ASP A N 1
ATOM 601 C CA . ASP A 1 83 ? 0.288 -12.938 -20.311 1.00 89.00 83 ASP A CA 1
ATOM 602 C C . ASP A 1 83 ? -0.910 -12.520 -19.438 1.00 89.00 83 ASP A C 1
ATOM 604 O O . ASP A 1 83 ? -2.045 -12.858 -19.771 1.00 89.00 83 ASP A O 1
ATOM 608 N N . TRP A 1 84 ? -0.673 -11.792 -18.338 1.00 90.31 84 TRP A N 1
ATOM 609 C CA . TRP A 1 84 ? -1.687 -11.377 -17.359 1.00 90.31 84 TRP A CA 1
ATOM 610 C C . TRP A 1 84 ? -2.411 -12.516 -16.620 1.00 90.31 84 TRP A C 1
ATOM 612 O O . TRP A 1 84 ? -3.337 -12.240 -15.854 1.00 90.31 84 TRP A O 1
ATOM 622 N N . SER A 1 85 ? -2.001 -13.780 -16.787 1.00 92.56 85 SER A N 1
ATOM 623 C CA . SER A 1 85 ? -2.642 -14.920 -16.108 1.00 92.56 85 SER A CA 1
ATOM 624 C C . SER A 1 85 ? -2.552 -14.836 -14.579 1.00 92.56 85 SER A C 1
ATOM 626 O O . SER A 1 85 ? -3.408 -15.378 -13.879 1.00 92.56 85 SER A O 1
ATOM 628 N N . ILE A 1 86 ? -1.551 -14.113 -14.068 1.00 93.44 86 ILE A N 1
ATOM 629 C CA . ILE A 1 86 ? -1.363 -13.777 -12.656 1.00 93.44 86 ILE A CA 1
ATOM 630 C C . ILE A 1 86 ? -1.054 -12.281 -12.550 1.00 93.44 86 ILE A C 1
ATOM 632 O O . ILE A 1 86 ? -0.217 -11.760 -13.292 1.00 93.44 86 ILE A O 1
ATOM 636 N N . SER A 1 87 ? -1.728 -11.580 -11.635 1.00 93.25 87 SER A N 1
ATOM 637 C CA . SER A 1 87 ? -1.451 -10.171 -11.346 1.00 93.25 87 SER A CA 1
ATOM 638 C C . SER A 1 87 ? -1.834 -9.775 -9.922 1.00 93.25 87 SER A C 1
ATOM 640 O O . SER A 1 87 ? -2.794 -10.313 -9.369 1.00 93.25 87 SER A O 1
ATOM 642 N N . TYR A 1 88 ? -1.110 -8.800 -9.373 1.00 94.31 88 TYR A N 1
ATOM 643 C CA . TYR A 1 88 ? -1.290 -8.264 -8.028 1.00 94.31 88 TYR A CA 1
ATOM 644 C C . TYR A 1 88 ? -1.301 -6.723 -8.026 1.00 94.31 88 TYR A C 1
ATOM 646 O O . TYR A 1 88 ? -0.597 -6.111 -8.836 1.00 94.31 88 TYR A O 1
ATOM 654 N N . PRO A 1 89 ? -2.095 -6.089 -7.141 1.00 93.69 89 PRO A N 1
ATOM 655 C CA . PRO A 1 89 ? -3.096 -6.716 -6.269 1.00 93.69 89 PRO A CA 1
ATOM 656 C C . PRO A 1 89 ? -4.334 -7.165 -7.076 1.00 93.69 89 PRO A C 1
ATOM 658 O O . PRO A 1 89 ? -4.247 -7.344 -8.288 1.00 93.69 89 PRO A O 1
ATOM 661 N N . GLY A 1 90 ? -5.491 -7.429 -6.466 1.00 90.44 90 GLY A N 1
ATOM 662 C CA . GLY A 1 90 ? -6.670 -7.909 -7.207 1.00 90.44 90 GLY A CA 1
ATOM 663 C C . GLY A 1 90 ? -7.209 -6.871 -8.201 1.00 90.44 90 GLY A C 1
ATOM 664 O O . GLY A 1 90 ? -7.624 -7.214 -9.311 1.00 90.44 90 GLY A O 1
ATOM 665 N N . SER A 1 91 ? -7.113 -5.592 -7.841 1.00 90.44 91 SER A N 1
ATOM 666 C CA . SER A 1 91 ? -7.515 -4.444 -8.664 1.00 90.44 91 SER A CA 1
ATOM 667 C C . SER A 1 91 ? -6.327 -3.538 -9.007 1.00 90.44 91 SER A C 1
ATOM 669 O O . SER A 1 91 ? -5.196 -3.821 -8.622 1.00 90.44 91 SER A O 1
ATOM 671 N N . ASN A 1 92 ? -6.559 -2.481 -9.786 1.00 91.38 92 ASN A N 1
ATOM 672 C CA . ASN A 1 92 ? -5.500 -1.538 -10.138 1.00 91.38 92 ASN A CA 1
ATOM 673 C C . ASN A 1 92 ? -5.094 -0.687 -8.927 1.00 91.38 92 ASN A C 1
ATOM 675 O O . ASN A 1 92 ? -5.948 -0.254 -8.143 1.00 91.38 92 ASN A O 1
ATOM 679 N N . GLN A 1 93 ? -3.801 -0.401 -8.835 1.00 92.69 93 GLN A N 1
ATOM 680 C CA . GLN A 1 93 ? -3.260 0.663 -7.994 1.00 92.69 93 GLN A CA 1
ATOM 681 C C . GLN A 1 93 ? -3.027 1.913 -8.842 1.00 92.69 93 GLN A C 1
ATOM 683 O O . GLN A 1 93 ? -3.004 1.830 -10.073 1.00 92.69 93 GLN A O 1
ATOM 688 N N . PHE A 1 94 ? -2.828 3.056 -8.200 1.00 91.69 94 PHE A N 1
ATOM 689 C CA . PHE A 1 94 ? -2.511 4.312 -8.857 1.00 91.69 94 PHE A CA 1
ATOM 690 C C . PHE A 1 94 ? -1.035 4.682 -8.726 1.00 91.69 94 PHE A C 1
ATOM 692 O O . PHE A 1 94 ? -0.355 4.334 -7.765 1.00 91.69 94 PHE A O 1
ATOM 699 N N . VAL A 1 95 ? -0.557 5.407 -9.731 1.00 91.06 95 VAL A N 1
ATOM 700 C CA . VAL A 1 95 ? 0.729 6.096 -9.769 1.00 91.06 95 VAL A CA 1
ATOM 701 C C . VAL A 1 95 ? 0.451 7.560 -10.085 1.00 91.06 95 VAL A C 1
ATOM 703 O O . VAL A 1 95 ? -0.212 7.877 -11.076 1.00 91.06 95 VAL A O 1
ATOM 706 N N . HIS A 1 96 ? 0.953 8.449 -9.239 1.00 91.25 96 HIS A N 1
ATOM 707 C CA . HIS A 1 96 ? 0.810 9.893 -9.351 1.00 91.25 96 HIS A CA 1
ATOM 708 C C . HIS A 1 96 ? 2.121 10.500 -9.848 1.00 91.25 96 HIS A C 1
ATOM 710 O O . HIS A 1 96 ? 3.125 10.484 -9.146 1.00 91.25 96 HIS A O 1
ATOM 716 N N . ILE A 1 97 ? 2.099 11.046 -11.061 1.00 88.69 97 ILE A N 1
ATOM 717 C CA . ILE A 1 97 ? 3.252 11.677 -11.716 1.00 88.69 97 ILE A CA 1
ATOM 718 C C . ILE A 1 97 ? 3.046 13.188 -11.714 1.00 88.69 97 ILE A C 1
ATOM 720 O O . ILE A 1 97 ? 1.969 13.654 -12.096 1.00 88.69 97 ILE A O 1
ATOM 724 N N . ASN A 1 98 ? 4.062 13.965 -11.339 1.00 86.75 98 ASN A N 1
ATOM 725 C CA . ASN A 1 98 ? 3.987 15.432 -11.335 1.00 86.75 98 ASN A CA 1
ATOM 726 C C . ASN A 1 98 ? 4.690 16.057 -12.545 1.00 86.75 98 ASN A C 1
ATOM 728 O O . ASN A 1 98 ? 4.326 17.158 -12.964 1.00 86.75 98 ASN A O 1
ATOM 732 N N . ALA A 1 99 ? 5.676 15.374 -13.126 1.00 83.31 99 ALA A N 1
ATOM 733 C CA . ALA A 1 99 ? 6.439 15.872 -14.264 1.00 83.31 99 ALA A CA 1
ATOM 734 C C . ALA A 1 99 ? 7.052 14.747 -15.112 1.00 83.31 99 ALA A C 1
ATOM 736 O O . ALA A 1 99 ? 7.171 13.596 -14.694 1.00 83.31 99 ALA A O 1
ATOM 737 N N . ALA A 1 100 ? 7.490 15.115 -16.318 1.00 81.75 100 ALA A N 1
ATOM 738 C CA . ALA A 1 100 ? 8.312 14.242 -17.146 1.00 81.75 100 ALA A CA 1
ATOM 739 C C . ALA A 1 100 ? 9.669 13.963 -16.488 1.00 81.75 100 ALA A C 1
ATOM 741 O O . ALA A 1 100 ? 10.221 14.819 -15.794 1.00 81.75 100 ALA A O 1
ATOM 742 N N . ALA A 1 101 ? 10.242 12.807 -16.817 1.00 82.50 101 ALA A N 1
ATOM 743 C CA . ALA A 1 101 ? 11.529 12.314 -16.337 1.00 82.50 101 ALA A CA 1
ATOM 744 C C . ALA A 1 101 ? 11.594 12.018 -14.828 1.00 82.50 101 ALA A C 1
ATOM 746 O O . ALA A 1 101 ? 12.689 11.823 -14.298 1.00 82.50 101 ALA A O 1
ATOM 747 N N . GLU A 1 102 ? 10.448 11.934 -14.148 1.00 87.00 102 GLU A N 1
ATOM 748 C CA . GLU A 1 102 ? 10.374 11.383 -12.793 1.00 87.00 102 GLU A CA 1
ATOM 749 C C . GLU A 1 102 ? 10.730 9.895 -12.813 1.00 87.00 102 GLU A C 1
ATOM 751 O O . GLU A 1 102 ? 10.425 9.178 -13.769 1.00 87.00 102 GLU A O 1
ATOM 756 N N . GLN A 1 103 ? 11.416 9.431 -11.772 1.00 88.12 103 GLN A N 1
ATOM 757 C CA . GLN A 1 103 ? 11.748 8.022 -11.614 1.00 88.12 103 GLN A CA 1
ATOM 758 C C . GLN A 1 103 ? 10.781 7.403 -10.619 1.00 88.12 103 GLN A C 1
ATOM 760 O O . GLN A 1 103 ? 10.769 7.809 -9.465 1.00 88.12 103 GLN A O 1
ATOM 765 N N . VAL A 1 104 ? 10.011 6.421 -11.074 1.00 90.81 104 VAL A N 1
ATOM 766 C CA . VAL A 1 104 ? 9.073 5.665 -10.243 1.00 90.81 104 VAL A CA 1
ATOM 767 C C . VAL A 1 104 ? 9.681 4.309 -9.940 1.00 90.81 104 VAL A C 1
ATOM 769 O O . VAL A 1 104 ? 10.069 3.585 -10.864 1.00 90.81 104 VAL A O 1
ATOM 772 N N . LEU A 1 105 ? 9.759 3.959 -8.662 1.00 93.56 105 LEU A N 1
ATOM 773 C CA . LEU A 1 105 ? 10.108 2.621 -8.220 1.00 93.56 105 LEU A CA 1
ATOM 774 C C . LEU A 1 105 ? 8.833 1.794 -8.080 1.00 93.56 105 LEU A C 1
ATOM 776 O O . LEU A 1 105 ? 7.953 2.115 -7.285 1.00 93.56 105 LEU A O 1
ATOM 780 N N . PHE A 1 106 ? 8.764 0.707 -8.838 1.00 94.69 106 PHE A N 1
ATOM 781 C CA . PHE A 1 106 ? 7.754 -0.332 -8.685 1.00 94.69 106 PHE A CA 1
ATOM 782 C C . PHE A 1 106 ? 8.368 -1.537 -7.986 1.00 94.69 106 PHE A C 1
ATOM 784 O O . PHE A 1 106 ? 9.466 -1.956 -8.361 1.00 94.69 106 PHE A O 1
ATOM 791 N N . THR A 1 107 ? 7.646 -2.123 -7.036 1.00 96.56 107 THR A N 1
ATOM 792 C CA . THR A 1 107 ? 8.068 -3.329 -6.320 1.00 96.56 107 THR A CA 1
ATOM 793 C C . THR A 1 107 ? 6.971 -4.390 -6.306 1.00 96.56 107 THR A C 1
ATOM 795 O O . THR A 1 107 ? 5.775 -4.089 -6.351 1.00 96.56 107 THR A O 1
ATOM 798 N N . LEU A 1 108 ? 7.394 -5.651 -6.284 1.00 97.12 108 LEU A N 1
ATOM 799 C CA . LEU A 1 108 ? 6.572 -6.805 -5.961 1.00 97.12 108 LEU A CA 1
ATOM 800 C C . LEU A 1 108 ? 7.352 -7.669 -4.980 1.00 97.12 108 LEU A C 1
ATOM 802 O O . LEU A 1 108 ? 8.313 -8.338 -5.350 1.00 97.12 108 LEU A O 1
ATOM 806 N N . ASP A 1 109 ? 6.884 -7.681 -3.746 1.00 97.38 109 ASP A N 1
ATOM 807 C CA . ASP A 1 109 ? 7.428 -8.515 -2.691 1.00 97.38 109 ASP A CA 1
ATOM 808 C C . ASP A 1 109 ? 6.613 -9.811 -2.581 1.00 97.38 109 ASP A C 1
ATOM 810 O O . ASP A 1 109 ? 5.416 -9.819 -2.267 1.00 97.38 109 ASP A O 1
ATOM 814 N N . THR A 1 110 ? 7.272 -10.922 -2.905 1.00 96.88 110 THR A N 1
ATOM 815 C CA . THR A 1 110 ? 6.681 -12.268 -2.918 1.00 96.88 110 THR A CA 1
ATOM 816 C C . THR A 1 110 ? 6.882 -13.023 -1.604 1.00 96.88 110 THR A C 1
ATOM 818 O O . THR A 1 110 ? 6.362 -14.133 -1.445 1.00 96.88 110 THR A O 1
ATOM 821 N N . ASN A 1 111 ? 7.578 -12.426 -0.633 1.00 96.88 111 ASN A N 1
ATOM 822 C CA . ASN A 1 111 ? 7.788 -13.032 0.672 1.00 96.88 111 ASN A CA 1
ATOM 823 C C . ASN A 1 111 ? 6.476 -13.192 1.444 1.00 96.88 111 ASN A C 1
ATOM 825 O O . ASN A 1 111 ? 5.433 -12.630 1.103 1.00 96.88 111 ASN A O 1
ATOM 829 N N . VAL A 1 112 ? 6.526 -14.000 2.506 1.00 97.25 112 VAL A N 1
ATOM 830 C CA . VAL A 1 112 ? 5.399 -14.204 3.420 1.00 97.25 112 VAL A CA 1
ATOM 831 C C . VAL A 1 112 ? 5.741 -13.629 4.788 1.00 97.25 112 VAL A C 1
ATOM 833 O O . VAL A 1 112 ? 6.694 -14.061 5.436 1.00 97.25 112 VAL A O 1
ATOM 836 N N . TYR A 1 113 ? 4.906 -12.709 5.258 1.00 96.44 113 TYR A N 1
ATOM 837 C CA . TYR A 1 113 ? 5.046 -12.020 6.534 1.00 96.44 113 TYR A CA 1
ATOM 838 C C . TYR A 1 113 ? 3.964 -12.451 7.526 1.00 96.44 113 TYR A C 1
ATOM 840 O O . TYR A 1 113 ? 2.800 -12.646 7.177 1.00 96.44 113 TYR A O 1
ATOM 848 N N . ALA A 1 114 ? 4.353 -12.568 8.795 1.00 96.56 114 ALA A N 1
ATOM 849 C CA . ALA A 1 114 ? 3.471 -12.889 9.920 1.00 96.56 114 ALA A CA 1
ATOM 850 C C . ALA A 1 114 ? 3.592 -11.837 11.042 1.00 96.56 114 ALA A C 1
ATOM 852 O O . ALA A 1 114 ? 3.655 -12.160 12.224 1.00 96.56 114 ALA A O 1
ATOM 853 N N . ASP A 1 115 ? 3.667 -10.566 10.651 1.00 95.44 115 ASP A N 1
ATOM 854 C CA . ASP A 1 115 ? 3.877 -9.378 11.499 1.00 95.44 115 ASP A CA 1
ATOM 855 C C . ASP A 1 115 ? 2.574 -8.613 11.825 1.00 95.44 115 ASP A C 1
ATOM 857 O O . ASP A 1 115 ? 2.588 -7.556 12.467 1.00 95.44 115 ASP A O 1
ATOM 861 N N . GLY A 1 116 ? 1.436 -9.151 11.378 1.00 95.12 116 GLY A N 1
ATOM 862 C CA . GLY A 1 116 ? 0.106 -8.566 11.542 1.00 95.12 116 GLY A CA 1
ATOM 863 C C . GLY A 1 116 ? -0.268 -7.527 10.483 1.00 95.12 116 GLY A C 1
ATOM 864 O O . GLY A 1 116 ? -1.417 -7.094 10.470 1.00 95.12 116 GLY A O 1
ATOM 865 N N . PHE A 1 117 ? 0.652 -7.145 9.594 1.00 96.81 117 PHE A N 1
ATOM 866 C CA . PHE A 1 117 ? 0.336 -6.293 8.451 1.00 96.81 117 PHE A CA 1
ATOM 867 C C . PHE A 1 117 ? -0.241 -7.122 7.297 1.00 96.81 117 PHE A C 1
ATOM 869 O O . PHE A 1 117 ? 0.188 -8.249 7.037 1.00 96.81 117 PHE A O 1
ATOM 876 N N . ILE A 1 118 ? -1.190 -6.546 6.567 1.00 95.75 118 ILE A N 1
ATOM 877 C CA . ILE A 1 118 ? -1.791 -7.127 5.365 1.00 95.75 118 ILE A CA 1
ATOM 878 C C . ILE A 1 118 ? -1.611 -6.200 4.152 1.00 95.75 118 ILE A C 1
ATOM 880 O O . ILE A 1 118 ? -1.630 -4.981 4.330 1.00 95.75 118 ILE A O 1
ATOM 884 N N . PRO A 1 119 ? -1.452 -6.742 2.929 1.00 95.25 119 PRO A N 1
ATOM 885 C CA . PRO A 1 119 ? -1.380 -8.169 2.604 1.00 95.25 119 PRO A CA 1
ATOM 886 C C . PRO A 1 119 ? -0.116 -8.831 3.176 1.00 95.25 119 PRO A C 1
ATOM 888 O O . PRO A 1 119 ? 0.882 -8.168 3.447 1.00 95.25 119 PRO A O 1
ATOM 891 N N . THR A 1 120 ? -0.180 -10.138 3.442 1.00 96.62 120 THR A N 1
ATOM 892 C CA . THR A 1 120 ? 0.940 -10.895 4.035 1.00 96.62 120 THR A CA 1
ATOM 893 C C . THR A 1 120 ? 1.929 -11.411 2.996 1.00 96.62 120 THR A C 1
ATOM 895 O O . THR A 1 120 ? 2.975 -11.921 3.373 1.00 96.62 120 THR A O 1
ATOM 898 N N . THR A 1 121 ? 1.592 -11.332 1.710 1.00 96.44 121 THR A N 1
ATOM 899 C CA . THR A 1 121 ? 2.409 -11.785 0.580 1.00 96.44 121 THR A CA 1
ATOM 900 C C . THR A 1 121 ? 1.902 -11.151 -0.710 1.00 96.44 121 THR A C 1
ATOM 902 O O . THR A 1 121 ? 0.779 -10.638 -0.731 1.00 96.44 121 THR A O 1
ATOM 905 N N . ASN A 1 122 ? 2.693 -11.218 -1.783 1.00 95.75 122 ASN A N 1
ATOM 906 C CA . ASN A 1 122 ? 2.390 -10.622 -3.087 1.00 95.75 122 ASN A CA 1
ATOM 907 C C . ASN A 1 122 ? 2.055 -9.128 -2.965 1.00 95.75 122 ASN A C 1
ATOM 909 O O . ASN A 1 122 ? 1.018 -8.652 -3.434 1.00 95.75 122 ASN A O 1
ATOM 913 N N . ILE A 1 123 ? 2.929 -8.405 -2.273 1.00 96.62 123 ILE A N 1
ATOM 914 C CA . ILE A 1 123 ? 2.766 -6.990 -1.968 1.00 96.62 123 ILE A CA 1
ATOM 915 C C . ILE A 1 123 ? 3.312 -6.197 -3.158 1.00 96.62 123 ILE A C 1
ATOM 917 O O . ILE A 1 123 ? 4.521 -6.050 -3.319 1.00 96.62 123 ILE A O 1
ATOM 921 N N . ALA A 1 124 ? 2.412 -5.729 -4.021 1.00 95.62 124 ALA A N 1
ATOM 922 C CA . ALA A 1 124 ? 2.747 -4.802 -5.097 1.00 95.62 124 ALA A CA 1
ATOM 923 C C . ALA A 1 124 ? 2.640 -3.358 -4.590 1.00 95.62 124 ALA A C 1
ATOM 925 O O . ALA A 1 124 ? 1.628 -2.997 -3.974 1.00 95.62 124 ALA A O 1
ATOM 926 N N . TRP A 1 125 ? 3.665 -2.544 -4.846 1.00 96.25 125 TRP A N 1
ATOM 927 C CA . TRP A 1 125 ? 3.698 -1.160 -4.382 1.00 96.25 125 TRP A CA 1
ATOM 928 C C . TRP A 1 125 ? 4.527 -0.237 -5.281 1.00 96.25 125 TRP A C 1
ATOM 930 O O . TRP A 1 125 ? 5.323 -0.692 -6.106 1.00 96.25 125 TRP A O 1
ATOM 940 N N . SER A 1 126 ? 4.295 1.071 -5.154 1.00 94.38 126 SER A N 1
ATOM 941 C CA . SER A 1 126 ? 5.117 2.092 -5.798 1.00 94.38 126 SER A CA 1
ATOM 942 C C . SER A 1 126 ? 5.391 3.259 -4.856 1.00 94.38 126 SER A C 1
ATOM 944 O O . SER A 1 126 ? 4.573 3.599 -4.003 1.00 94.38 126 SER A O 1
ATOM 946 N N . ASP A 1 127 ? 6.531 3.916 -5.041 1.00 94.00 127 ASP A N 1
ATOM 947 C CA . ASP A 1 127 ? 6.895 5.131 -4.299 1.00 94.00 127 ASP A CA 1
ATOM 948 C C . ASP A 1 127 ? 6.115 6.383 -4.753 1.00 94.00 127 ASP A C 1
ATOM 950 O O . ASP A 1 127 ? 6.197 7.432 -4.120 1.00 94.00 127 ASP A O 1
ATOM 954 N N . HIS A 1 128 ? 5.312 6.262 -5.814 1.00 93.25 128 HIS A N 1
ATOM 955 C CA . HIS A 1 128 ? 4.434 7.306 -6.354 1.00 93.25 128 HIS A CA 1
ATOM 956 C C . HIS A 1 128 ? 2.947 6.973 -6.140 1.00 93.25 128 HIS A C 1
ATOM 958 O O . HIS A 1 128 ? 2.087 7.368 -6.927 1.00 93.25 128 HIS A O 1
ATOM 964 N N . TYR A 1 129 ? 2.620 6.224 -5.086 1.00 92.38 129 TYR A N 1
ATOM 965 C CA . TYR A 1 129 ? 1.260 5.760 -4.787 1.00 92.38 129 TYR A CA 1
ATOM 966 C C . TYR A 1 129 ? 0.241 6.888 -4.527 1.00 92.38 129 TYR A C 1
ATOM 968 O O . TYR A 1 129 ? -0.959 6.667 -4.655 1.00 92.38 129 TYR A O 1
ATOM 976 N N . ALA A 1 130 ? 0.686 8.092 -4.157 1.00 92.88 130 ALA A N 1
ATOM 977 C CA . ALA A 1 130 ? -0.171 9.239 -3.858 1.00 92.88 130 ALA A CA 1
ATOM 978 C C . ALA A 1 130 ? 0.516 10.565 -4.230 1.00 92.88 130 ALA A C 1
ATOM 980 O O . ALA A 1 130 ? 1.735 10.591 -4.416 1.00 92.88 130 ALA A O 1
ATOM 981 N N . PRO A 1 131 ? -0.229 11.685 -4.319 1.00 90.88 131 PRO A N 1
ATOM 982 C CA . PRO A 1 131 ? 0.377 13.005 -4.455 1.00 90.88 131 PRO A CA 1
ATOM 983 C C . PRO A 1 131 ? 1.389 13.280 -3.336 1.00 90.88 131 PRO A C 1
ATOM 985 O O . PRO A 1 131 ? 1.182 12.897 -2.183 1.00 90.88 131 PRO A O 1
ATOM 988 N N . VAL A 1 132 ? 2.476 13.981 -3.664 1.00 87.94 132 VAL A N 1
ATOM 989 C CA . VAL A 1 132 ? 3.523 14.318 -2.688 1.00 87.94 132 VAL A CA 1
ATOM 990 C C . VAL A 1 132 ? 2.922 15.095 -1.515 1.00 87.94 132 VAL A C 1
ATOM 992 O O . VAL A 1 132 ? 2.262 16.115 -1.707 1.00 87.94 132 VAL A O 1
ATOM 995 N N . GLY A 1 133 ? 3.182 14.622 -0.295 1.00 89.00 133 GLY A N 1
ATOM 996 C CA . GLY A 1 133 ? 2.672 15.236 0.933 1.00 89.00 133 GLY A CA 1
ATOM 997 C C . GLY A 1 133 ? 1.219 14.890 1.268 1.00 89.00 133 GLY A C 1
ATOM 998 O O . GLY A 1 133 ? 0.642 15.542 2.136 1.00 89.00 133 GLY A O 1
ATOM 999 N N . ALA A 1 134 ? 0.622 13.893 0.604 1.00 93.31 134 ALA A N 1
ATOM 1000 C CA . ALA A 1 134 ? -0.705 13.399 0.949 1.00 93.31 134 ALA A CA 1
ATOM 1001 C C . ALA A 1 134 ? -0.765 12.922 2.410 1.00 93.31 134 ALA A C 1
ATOM 1003 O O . ALA A 1 134 ? 0.039 12.099 2.852 1.00 93.31 134 ALA A O 1
ATOM 1004 N N . ALA A 1 135 ? -1.754 13.424 3.147 1.00 95.69 135 ALA A N 1
ATOM 1005 C CA . ALA A 1 135 ? -2.138 12.876 4.439 1.00 95.69 135 ALA A CA 1
ATOM 1006 C C . ALA A 1 135 ? -3.174 11.769 4.230 1.00 95.69 135 ALA A C 1
ATOM 1008 O O . ALA A 1 135 ? -3.997 11.855 3.319 1.00 95.69 135 ALA A O 1
ATOM 1009 N N . TYR A 1 136 ? -3.143 10.755 5.089 1.00 97.38 136 TYR A N 1
ATOM 1010 C CA . TYR A 1 136 ? -4.115 9.670 5.079 1.00 97.38 136 TYR A CA 1
ATOM 1011 C C . TYR A 1 136 ? -5.010 9.726 6.309 1.00 97.38 136 TYR A C 1
ATOM 1013 O O . TYR A 1 136 ? -4.568 10.039 7.415 1.00 97.38 136 TYR A O 1
ATOM 1021 N N . GLU A 1 137 ? -6.265 9.368 6.104 1.00 97.88 137 GLU A N 1
ATOM 1022 C CA . GLU A 1 137 ? -7.284 9.230 7.132 1.00 97.88 137 GLU A CA 1
ATOM 1023 C C . GLU A 1 137 ? -7.818 7.798 7.181 1.00 97.88 137 GLU A C 1
ATOM 1025 O O . GLU A 1 137 ? -7.867 7.085 6.173 1.00 97.88 137 GLU A O 1
ATOM 1030 N N . VAL A 1 138 ? -8.257 7.398 8.371 1.00 98.31 138 VAL A N 1
ATOM 1031 C CA . VAL A 1 138 ? -9.105 6.221 8.555 1.00 98.31 138 VAL A CA 1
ATOM 1032 C C . VAL A 1 138 ? -10.547 6.649 8.339 1.00 98.31 138 VAL A C 1
ATOM 1034 O O . VAL A 1 138 ? -11.026 7.564 9.010 1.00 98.31 138 VAL A O 1
ATOM 1037 N N . ILE A 1 139 ? -11.253 5.959 7.446 1.00 98.06 139 ILE A N 1
ATOM 1038 C CA . ILE A 1 139 ? -12.682 6.172 7.212 1.00 98.06 139 ILE A CA 1
ATOM 1039 C C . ILE A 1 139 ? -13.421 4.836 7.161 1.00 98.06 139 ILE A C 1
ATOM 1041 O O . ILE A 1 139 ? -12.985 3.895 6.496 1.00 98.06 139 ILE A O 1
ATOM 1045 N N . GLY A 1 140 ? -14.537 4.732 7.881 1.00 97.88 140 GLY A N 1
ATOM 1046 C CA . GLY A 1 140 ? -15.240 3.462 8.033 1.00 97.88 140 GLY A CA 1
ATOM 1047 C C . GLY A 1 140 ? -16.675 3.564 8.527 1.00 97.88 140 GLY A C 1
ATOM 1048 O O . GLY A 1 140 ? -17.253 4.644 8.645 1.00 97.88 140 GLY A O 1
ATOM 1049 N N . ALA A 1 141 ? -17.263 2.399 8.793 1.00 98.25 141 ALA A N 1
ATOM 1050 C CA . ALA A 1 141 ? -18.666 2.238 9.155 1.00 98.25 141 ALA A CA 1
ATOM 1051 C C . ALA A 1 141 ? -18.986 2.660 10.597 1.00 98.25 141 ALA A C 1
ATOM 1053 O O . ALA A 1 141 ? -20.131 3.020 10.876 1.00 98.25 141 ALA A O 1
ATOM 1054 N N . ALA A 1 142 ? -18.014 2.607 11.514 1.00 98.06 142 ALA A N 1
ATOM 1055 C CA . ALA A 1 142 ? -18.224 3.091 12.874 1.00 98.06 142 ALA A CA 1
ATOM 1056 C C . ALA A 1 142 ? -18.378 4.625 12.867 1.00 98.06 142 ALA A C 1
ATOM 1058 O O . ALA A 1 142 ? -17.632 5.296 12.138 1.00 98.06 142 ALA A O 1
ATOM 1059 N N . PRO A 1 143 ? -19.287 5.201 13.677 1.00 97.88 143 PRO A N 1
ATOM 1060 C CA . PRO A 1 143 ? -19.434 6.653 13.791 1.00 97.88 143 PRO A CA 1
ATOM 1061 C C . PRO A 1 143 ? -18.116 7.372 14.110 1.00 97.88 143 PRO A C 1
ATOM 1063 O O . PRO A 1 143 ? -17.839 8.428 13.553 1.00 97.88 143 PRO A O 1
ATOM 1066 N N . GLU A 1 144 ? -17.277 6.774 14.955 1.00 98.12 144 GLU A N 1
ATOM 1067 C CA . GLU A 1 144 ? -15.992 7.328 15.394 1.00 98.12 144 GLU A CA 1
ATOM 1068 C C . GLU A 1 144 ? -14.903 7.246 14.315 1.00 98.12 144 GLU A C 1
ATOM 1070 O O . GLU A 1 144 ? -13.923 7.981 14.374 1.00 98.12 144 GLU A O 1
ATOM 1075 N N . THR A 1 145 ? -15.101 6.400 13.299 1.00 98.00 145 THR A N 1
ATOM 1076 C CA . THR A 1 145 ? -14.294 6.364 12.065 1.00 98.00 145 THR A CA 1
ATOM 1077 C C . THR A 1 145 ? -14.923 7.188 10.934 1.00 98.00 145 THR A C 1
ATOM 1079 O O . THR A 1 145 ? -14.587 6.998 9.771 1.00 98.00 145 THR A O 1
ATOM 1082 N N . GLY A 1 146 ? -15.889 8.059 11.240 1.00 96.88 146 GLY A N 1
ATOM 1083 C CA . GLY A 1 146 ? -16.472 8.992 10.274 1.00 96.88 146 GLY A CA 1
ATOM 1084 C C . GLY A 1 146 ? -17.757 8.543 9.582 1.00 96.88 146 GLY A C 1
ATOM 1085 O O . GLY A 1 146 ? -18.353 9.335 8.852 1.00 96.88 146 GLY A O 1
ATOM 1086 N N . GLY A 1 147 ? -18.210 7.299 9.774 1.00 96.75 147 GLY A N 1
ATOM 1087 C CA . GLY A 1 147 ? -19.463 6.799 9.190 1.00 96.75 147 GLY A CA 1
ATOM 1088 C C . GLY A 1 147 ? -19.553 6.950 7.664 1.00 96.75 147 GLY A C 1
ATOM 1089 O O . GLY A 1 147 ? -20.627 7.256 7.148 1.00 96.75 147 GLY A O 1
ATOM 1090 N N . TRP A 1 148 ? -18.434 6.778 6.951 1.00 96.25 148 TRP A N 1
ATOM 1091 C CA . TRP A 1 148 ? -18.286 7.021 5.505 1.00 96.25 148 TRP A CA 1
ATOM 1092 C C . TRP A 1 148 ? -18.488 8.474 5.032 1.00 96.25 148 TRP A C 1
ATOM 1094 O O . TRP A 1 148 ? -18.608 8.701 3.828 1.00 96.25 148 TRP A O 1
ATOM 1104 N N . ALA A 1 149 ? -18.505 9.449 5.944 1.00 95.25 149 ALA A N 1
ATOM 1105 C CA . ALA A 1 149 ? -18.583 10.872 5.617 1.00 95.25 149 ALA A CA 1
ATOM 1106 C C . ALA A 1 149 ? -17.223 11.566 5.795 1.00 95.25 149 ALA A C 1
ATOM 1108 O O . ALA A 1 149 ? -16.542 11.835 4.804 1.00 95.25 149 ALA A O 1
ATOM 1109 N N . ASP A 1 150 ? -16.817 11.779 7.049 1.00 94.12 150 ASP A N 1
ATOM 1110 C CA . ASP A 1 150 ? -15.633 12.562 7.416 1.00 94.12 150 ASP A CA 1
ATOM 1111 C C . ASP A 1 150 ? -14.663 11.685 8.217 1.00 94.12 150 ASP A C 1
ATOM 1113 O O . ASP A 1 150 ? -14.917 11.382 9.384 1.00 94.12 150 ASP A O 1
ATOM 1117 N N . GLY A 1 151 ? -13.584 11.227 7.576 1.00 97.25 151 GLY A N 1
ATOM 1118 C CA . GLY A 1 151 ? -12.591 10.357 8.200 1.00 97.25 151 GLY A CA 1
ATOM 1119 C C . GLY A 1 151 ? -11.737 11.060 9.258 1.00 97.25 151 GLY A C 1
ATOM 1120 O O . GLY A 1 151 ? -11.813 12.270 9.474 1.00 97.25 151 GLY A O 1
ATOM 1121 N N . ILE A 1 152 ? -10.899 10.277 9.935 1.00 98.38 152 ILE A N 1
ATOM 1122 C CA . ILE A 1 152 ? -9.972 10.769 10.956 1.00 98.38 152 ILE A CA 1
ATOM 1123 C C . ILE A 1 152 ? -8.552 10.748 10.402 1.00 98.38 152 ILE A C 1
ATOM 1125 O O . ILE A 1 152 ? -7.978 9.677 10.192 1.00 98.38 152 ILE A O 1
ATOM 1129 N N . VAL A 1 153 ? -7.979 11.936 10.194 1.00 98.31 153 VAL A N 1
ATOM 1130 C CA . VAL A 1 153 ? -6.599 12.103 9.718 1.00 98.31 153 VAL A CA 1
ATOM 1131 C C . VAL A 1 153 ? -5.614 11.509 10.722 1.00 98.31 153 VAL A C 1
ATOM 1133 O O . VAL A 1 153 ? -5.638 11.831 11.913 1.00 98.31 153 VAL A O 1
ATOM 1136 N N . ALA A 1 154 ? -4.731 10.648 10.229 1.00 98.44 154 ALA A N 1
ATOM 1137 C CA . ALA A 1 154 ? -3.710 9.986 11.019 1.00 98.44 154 ALA A CA 1
ATOM 1138 C C . ALA A 1 154 ? -2.402 10.783 11.051 1.00 98.44 154 ALA A C 1
ATOM 1140 O O . ALA A 1 154 ? -2.039 11.474 10.096 1.00 98.44 154 ALA A O 1
ATOM 1141 N N . ALA A 1 155 ? -1.661 10.649 12.150 1.00 98.19 155 ALA A N 1
ATOM 1142 C CA . ALA A 1 155 ? -0.320 11.206 12.253 1.00 98.19 155 ALA A CA 1
ATOM 1143 C C . ALA A 1 155 ? 0.669 10.329 11.474 1.00 98.19 155 ALA A C 1
ATOM 1145 O O . ALA A 1 155 ? 0.596 9.104 11.551 1.00 98.19 155 ALA A O 1
ATOM 1146 N N . GLU A 1 156 ? 1.603 10.948 10.754 1.00 96.75 156 GLU A N 1
ATOM 1147 C CA . GLU A 1 156 ? 2.663 10.248 10.024 1.00 96.75 156 GLU A CA 1
ATOM 1148 C C . GLU A 1 156 ? 3.983 10.314 10.800 1.00 96.75 156 GLU A C 1
ATOM 1150 O O . GLU A 1 156 ? 4.377 11.374 11.296 1.00 96.75 156 GLU A O 1
ATOM 1155 N N . ALA A 1 157 ? 4.650 9.166 10.926 1.00 96.56 157 ALA A N 1
ATOM 1156 C CA . ALA A 1 157 ? 6.011 9.079 11.431 1.00 96.56 157 ALA A CA 1
ATOM 1157 C C . ALA A 1 157 ? 6.766 7.918 10.766 1.00 96.56 157 ALA A C 1
ATOM 1159 O O . ALA A 1 157 ? 6.429 6.750 10.960 1.00 96.56 157 ALA A O 1
ATOM 1160 N N . GLY A 1 158 ? 7.830 8.234 10.025 1.00 94.50 158 GLY A N 1
ATOM 1161 C CA . GLY A 1 158 ? 8.702 7.225 9.412 1.00 94.50 158 GLY A CA 1
ATOM 1162 C C . GLY A 1 158 ? 8.039 6.446 8.271 1.00 94.50 158 GLY A C 1
ATOM 1163 O O . GLY A 1 158 ? 8.361 5.279 8.062 1.00 94.50 158 GLY A O 1
ATOM 1164 N N . GLY A 1 159 ? 7.098 7.069 7.561 1.00 94.31 159 GLY A N 1
ATOM 1165 C CA . GLY A 1 159 ? 6.293 6.447 6.512 1.00 94.31 159 GLY A CA 1
ATOM 1166 C C . GLY A 1 159 ? 5.112 5.635 7.042 1.00 94.31 159 GLY A C 1
ATOM 1167 O O . GLY A 1 159 ? 4.431 4.987 6.257 1.00 94.31 159 GLY A O 1
ATOM 1168 N N . VAL A 1 160 ? 4.832 5.665 8.349 1.00 97.06 160 VAL A N 1
ATOM 1169 C CA . VAL A 1 160 ? 3.657 5.003 8.927 1.00 97.06 160 VAL A CA 1
ATOM 1170 C C . VAL A 1 160 ? 2.633 6.045 9.359 1.00 97.06 160 VAL A C 1
ATOM 1172 O O . VAL A 1 160 ? 2.895 6.861 10.243 1.00 97.06 160 VAL A O 1
ATOM 1175 N N . HIS A 1 161 ? 1.446 5.988 8.760 1.00 98.06 161 HIS A N 1
ATOM 1176 C CA . HIS A 1 161 ? 0.264 6.718 9.200 1.00 98.06 161 HIS A CA 1
ATOM 1177 C C . HIS A 1 161 ? -0.418 5.935 10.322 1.00 98.06 161 HIS A C 1
ATOM 1179 O O . HIS A 1 161 ? -0.741 4.759 10.149 1.00 98.06 161 HIS A O 1
ATOM 1185 N N . SER A 1 162 ? -0.644 6.567 11.473 1.00 98.44 162 SER A N 1
ATOM 1186 C CA . SER A 1 162 ? -1.264 5.915 12.627 1.00 98.44 162 SER A CA 1
ATOM 1187 C C . SER A 1 162 ? -2.251 6.801 13.385 1.00 98.44 162 SER A C 1
ATOM 1189 O O . SER A 1 162 ? -2.065 8.014 13.527 1.00 98.44 162 SER A O 1
ATOM 1191 N N . VAL A 1 163 ? -3.320 6.178 13.879 1.00 98.56 163 VAL A N 1
ATOM 1192 C CA . VAL A 1 163 ? -4.312 6.814 14.753 1.00 98.56 163 VAL A CA 1
ATOM 1193 C C . VAL A 1 163 ? -4.950 5.775 15.673 1.00 98.56 163 VAL A C 1
ATOM 1195 O O . VAL A 1 163 ? -5.262 4.664 15.246 1.00 98.56 163 VAL A O 1
ATOM 1198 N N . THR A 1 164 ? -5.152 6.138 16.940 1.00 98.44 164 THR A N 1
ATOM 1199 C CA . THR A 1 164 ? -5.935 5.341 17.893 1.00 98.44 164 THR A CA 1
ATOM 1200 C C . THR A 1 164 ? -7.309 5.972 18.056 1.00 98.44 164 THR A C 1
ATOM 1202 O O . THR A 1 164 ? -7.405 7.162 18.357 1.00 98.44 164 THR A O 1
ATOM 1205 N N . ILE A 1 165 ? -8.362 5.178 17.876 1.00 98.31 165 ILE A N 1
ATOM 1206 C CA . ILE A 1 165 ? -9.755 5.624 17.977 1.00 98.31 165 ILE A CA 1
ATOM 1207 C C . ILE A 1 165 ? -10.483 4.736 18.988 1.00 98.31 165 ILE A C 1
ATOM 1209 O O . ILE A 1 165 ? -10.435 3.510 18.891 1.00 98.31 165 ILE A O 1
ATOM 1213 N N . THR A 1 166 ? -11.174 5.355 19.945 1.00 97.88 166 THR A N 1
ATOM 1214 C CA . THR A 1 166 ? -12.085 4.661 20.862 1.00 97.88 166 THR A CA 1
ATOM 1215 C C . THR A 1 166 ? -13.400 4.376 20.147 1.00 97.88 166 THR A C 1
ATOM 1217 O O . THR A 1 166 ? -14.080 5.303 19.714 1.00 97.88 166 THR A O 1
ATOM 1220 N N . ILE A 1 167 ? -13.780 3.106 20.038 1.00 98.00 167 ILE A N 1
ATOM 1221 C CA . ILE A 1 167 ? -15.026 2.686 19.388 1.00 98.00 167 ILE A CA 1
ATOM 1222 C C . ILE A 1 167 ? -16.100 2.510 20.458 1.00 98.00 167 ILE A C 1
ATOM 1224 O O . ILE A 1 167 ? -15.972 1.653 21.337 1.00 98.00 167 ILE A O 1
ATOM 1228 N N . GLY A 1 168 ? -17.151 3.331 20.408 1.00 96.81 168 GLY A N 1
ATOM 1229 C CA . GLY A 1 168 ? -18.126 3.446 21.490 1.00 96.81 168 GLY A CA 1
ATOM 1230 C C . GLY A 1 168 ? -18.967 2.191 21.705 1.00 96.81 168 GLY A C 1
ATOM 1231 O O . GLY A 1 168 ? -19.320 1.887 22.840 1.00 96.81 168 GLY A O 1
ATOM 1232 N N . THR A 1 169 ? -19.262 1.434 20.647 1.00 97.44 169 THR A N 1
ATOM 1233 C CA . THR A 1 169 ? -20.078 0.209 20.714 1.00 97.44 169 THR A CA 1
ATOM 1234 C C . THR A 1 169 ? -19.286 -1.011 20.247 1.00 97.44 169 THR A C 1
ATOM 1236 O O . THR A 1 169 ? -18.574 -0.955 19.247 1.00 97.44 169 THR A O 1
ATOM 1239 N N . ALA A 1 170 ? -19.407 -2.129 20.965 1.00 97.69 170 ALA A N 1
ATOM 1240 C CA . ALA A 1 170 ? -18.841 -3.405 20.537 1.00 97.69 170 ALA A CA 1
ATOM 1241 C C . ALA A 1 170 ? -19.477 -3.880 19.219 1.00 97.69 170 ALA A C 1
ATOM 1243 O O . ALA A 1 170 ? -20.703 -3.899 19.078 1.00 97.69 170 ALA A O 1
ATOM 1244 N N . GLY A 1 171 ? -18.665 -4.332 18.268 1.00 98.12 171 GLY A N 1
ATOM 1245 C CA . GLY A 1 171 ? -19.182 -4.812 16.994 1.00 98.12 171 GLY A CA 1
ATOM 1246 C C . GLY A 1 171 ? -18.114 -5.160 15.970 1.00 98.12 171 GLY A C 1
ATOM 1247 O O . GLY A 1 171 ? -16.915 -5.066 16.222 1.00 98.12 171 GLY A O 1
ATOM 1248 N N . ASN A 1 172 ? -18.591 -5.568 14.795 1.00 98.44 172 ASN A N 1
ATOM 1249 C CA . ASN A 1 172 ? -17.773 -5.751 13.602 1.00 98.44 172 ASN A CA 1
ATOM 1250 C C . ASN A 1 172 ? -17.952 -4.527 12.711 1.00 98.44 172 ASN A C 1
ATOM 1252 O O . ASN A 1 172 ? -19.089 -4.159 12.403 1.00 98.44 172 ASN A O 1
ATOM 1256 N N . TYR A 1 173 ? -16.844 -3.938 12.286 1.00 98.38 173 TYR A N 1
ATOM 1257 C CA . TYR A 1 173 ? -16.841 -2.717 11.498 1.00 98.38 173 TYR A CA 1
ATOM 1258 C C . TYR A 1 173 ? -15.886 -2.840 10.322 1.00 98.38 173 TYR A C 1
ATOM 1260 O O . TYR A 1 173 ? -14.844 -3.492 10.416 1.00 98.38 173 TYR A O 1
ATOM 1268 N N . ASP A 1 174 ? -16.251 -2.156 9.244 1.00 98.19 174 ASP A N 1
ATOM 1269 C CA . ASP A 1 174 ? -15.435 -2.024 8.047 1.00 98.19 174 ASP A CA 1
ATOM 1270 C C . ASP A 1 174 ? -14.784 -0.641 8.002 1.00 98.19 174 ASP A C 1
ATOM 1272 O O . ASP A 1 174 ? -15.389 0.344 8.431 1.00 98.19 174 ASP A O 1
ATOM 1276 N N . PHE A 1 175 ? -13.589 -0.550 7.429 1.00 97.88 175 PHE A N 1
ATOM 1277 C CA . PHE A 1 175 ? -12.886 0.703 7.168 1.00 97.88 175 PHE A CA 1
ATOM 1278 C C . PHE A 1 175 ? -11.974 0.589 5.940 1.00 97.88 175 PHE A C 1
ATOM 1280 O O . PHE A 1 175 ? -11.799 -0.479 5.350 1.00 97.88 175 PHE A O 1
ATOM 1287 N N . LEU A 1 176 ? -11.391 1.709 5.543 1.00 96.69 176 LEU A N 1
ATOM 1288 C CA . LEU A 1 176 ? -10.294 1.802 4.589 1.00 96.69 176 LEU A CA 1
ATOM 1289 C C . LEU A 1 176 ? -9.426 3.010 4.936 1.00 96.69 176 LEU A C 1
ATOM 1291 O O . LEU A 1 176 ? -9.817 3.850 5.751 1.00 96.69 176 LEU A O 1
ATOM 1295 N N . TRP A 1 177 ? -8.274 3.109 4.281 1.00 97.31 177 TRP A N 1
ATOM 1296 C CA . TRP A 1 177 ? -7.505 4.349 4.271 1.00 97.31 177 TRP A CA 1
ATOM 1297 C C . TRP A 1 177 ? -7.799 5.141 3.010 1.00 97.31 177 TRP A C 1
ATOM 1299 O O . TRP A 1 177 ? -7.809 4.577 1.912 1.00 97.31 177 TRP A O 1
ATOM 1309 N N . ARG A 1 178 ? -8.012 6.441 3.172 1.00 95.38 178 ARG A N 1
ATOM 1310 C CA . ARG A 1 178 ? -8.248 7.395 2.088 1.00 95.38 178 ARG A CA 1
ATOM 1311 C C . ARG A 1 178 ? -7.243 8.532 2.230 1.00 95.38 178 ARG A C 1
ATOM 1313 O O . ARG A 1 178 ? -6.860 8.863 3.351 1.00 95.38 178 ARG A O 1
ATOM 1320 N N . VAL A 1 179 ? -6.822 9.131 1.121 1.00 95.62 179 VAL A N 1
ATOM 1321 C CA . VAL A 1 179 ? -6.174 10.446 1.199 1.00 95.62 179 VAL A CA 1
ATOM 1322 C C . VAL A 1 179 ? -7.190 11.442 1.766 1.00 95.62 179 VAL A C 1
ATOM 1324 O O . VAL A 1 179 ? -8.371 11.364 1.432 1.00 95.62 179 VAL A O 1
ATOM 1327 N N . ASP A 1 180 ? -6.756 12.335 2.653 1.00 96.31 180 ASP A N 1
ATOM 1328 C CA . ASP A 1 180 ? -7.636 13.277 3.358 1.00 96.31 180 ASP A CA 1
ATOM 1329 C C . ASP A 1 180 ? -8.623 13.961 2.399 1.00 96.31 180 ASP A C 1
ATOM 1331 O O . ASP A 1 180 ? -8.228 14.665 1.465 1.00 96.31 180 ASP A O 1
ATOM 1335 N N . ASN A 1 181 ? -9.915 13.694 2.617 1.00 93.62 181 ASN A N 1
ATOM 1336 C CA . ASN A 1 181 ? -11.026 14.198 1.809 1.00 93.62 181 ASN A CA 1
ATOM 1337 C C . ASN A 1 181 ? -10.937 13.942 0.278 1.00 93.62 181 ASN A C 1
ATOM 1339 O O . ASN A 1 181 ? -11.526 14.691 -0.505 1.00 93.62 181 ASN A O 1
ATOM 1343 N N . ASP A 1 182 ? -10.247 12.885 -0.170 1.00 93.25 182 ASP A N 1
ATOM 1344 C CA . ASP A 1 182 ? -10.053 12.578 -1.596 1.00 93.25 182 ASP A CA 1
ATOM 1345 C C . ASP A 1 182 ? -10.326 11.099 -1.931 1.00 93.25 182 ASP A C 1
ATOM 1347 O O . ASP A 1 182 ? -9.533 10.199 -1.653 1.00 93.25 182 ASP A O 1
ATOM 1351 N N . TRP A 1 183 ? -11.469 10.845 -2.575 1.00 90.88 183 TRP A N 1
ATOM 1352 C CA . TRP A 1 183 ? -11.856 9.519 -3.075 1.00 90.88 183 TRP A CA 1
ATOM 1353 C C . TRP A 1 183 ? -11.230 9.153 -4.424 1.00 90.88 183 TRP A C 1
ATOM 1355 O O . TRP A 1 183 ? -11.286 7.988 -4.820 1.00 90.88 183 TRP A O 1
ATOM 1365 N N . ASP A 1 184 ? -10.681 10.131 -5.141 1.00 89.12 184 ASP A N 1
ATOM 1366 C CA . ASP A 1 184 ? -10.061 9.925 -6.444 1.00 89.12 184 ASP A CA 1
ATOM 1367 C C . ASP A 1 184 ? -8.575 9.556 -6.313 1.00 89.12 184 ASP A C 1
ATOM 1369 O O . ASP A 1 184 ? -7.975 9.097 -7.290 1.00 89.12 184 ASP A O 1
ATOM 1373 N N . ALA A 1 185 ? -7.972 9.704 -5.136 1.00 89.81 185 ALA A N 1
ATOM 1374 C CA . ALA A 1 185 ? -6.631 9.213 -4.842 1.00 89.81 185 ALA A CA 1
ATOM 1375 C C . ALA A 1 185 ? -6.610 7.726 -4.436 1.00 89.81 185 ALA A C 1
ATOM 1377 O O . ALA A 1 185 ? -7.635 7.045 -4.344 1.00 89.81 185 ALA A O 1
ATOM 1378 N N . GLN A 1 186 ? -5.405 7.198 -4.216 1.00 92.12 186 GLN A N 1
ATOM 1379 C CA . GLN A 1 186 ? -5.204 5.817 -3.798 1.00 92.12 186 GLN A CA 1
ATOM 1380 C C . GLN A 1 186 ? -5.864 5.534 -2.440 1.00 92.12 186 GLN A C 1
ATOM 1382 O O . GLN A 1 186 ? -5.534 6.151 -1.432 1.00 92.12 186 GLN A O 1
ATOM 1387 N N . THR A 1 187 ? -6.759 4.545 -2.403 1.00 94.00 187 THR A N 1
ATOM 1388 C CA . THR A 1 187 ? -7.292 3.989 -1.148 1.00 94.00 187 THR A CA 1
ATOM 1389 C C . THR A 1 187 ? -6.567 2.706 -0.768 1.00 94.00 187 THR A C 1
ATOM 1391 O O . THR A 1 187 ? -6.230 1.926 -1.658 1.00 94.00 187 THR A O 1
ATOM 1394 N N . ILE A 1 188 ? -6.392 2.431 0.524 1.00 95.12 188 ILE A N 1
ATOM 1395 C CA . ILE A 1 188 ? -5.767 1.184 1.004 1.00 95.12 188 ILE A CA 1
ATOM 1396 C C . ILE A 1 188 ? -6.833 0.257 1.578 1.00 95.12 188 ILE A C 1
ATOM 1398 O O . ILE A 1 188 ? -7.685 0.673 2.369 1.00 95.12 188 ILE A O 1
ATOM 1402 N N . ARG A 1 189 ? -6.792 -1.000 1.137 1.00 93.38 189 ARG A N 1
ATOM 1403 C CA . ARG A 1 189 ? -7.831 -2.022 1.312 1.00 93.38 189 ARG A CA 1
ATOM 1404 C C . ARG A 1 189 ? -7.195 -3.380 1.647 1.00 93.38 189 ARG A C 1
ATOM 1406 O O . ARG A 1 189 ? -5.991 -3.454 1.881 1.00 93.38 189 ARG A O 1
ATOM 1413 N N . GLN A 1 190 ? -7.982 -4.460 1.717 1.00 91.69 190 GLN A N 1
ATOM 1414 C CA . GLN A 1 190 ? -7.479 -5.781 2.151 1.00 91.69 190 GLN A CA 1
ATOM 1415 C C . GLN A 1 190 ? -6.306 -6.326 1.323 1.00 91.69 190 GLN A C 1
ATOM 1417 O O . GLN A 1 190 ? -5.426 -6.990 1.867 1.00 91.69 190 GLN A O 1
ATOM 1422 N N . ASP A 1 191 ? -6.284 -6.054 0.022 1.00 86.25 191 ASP A N 1
ATOM 1423 C CA . ASP A 1 191 ? -5.219 -6.441 -0.905 1.00 86.25 191 ASP A CA 1
ATOM 1424 C C . ASP A 1 191 ? -4.137 -5.353 -1.060 1.00 86.25 191 ASP A C 1
ATOM 1426 O O . ASP A 1 191 ? -3.398 -5.345 -2.041 1.00 86.25 191 ASP A O 1
ATOM 1430 N N . GLY A 1 192 ? -4.018 -4.445 -0.083 1.00 87.44 192 GLY A N 1
ATOM 1431 C CA . GLY A 1 192 ? -3.016 -3.378 -0.040 1.00 87.44 192 GLY A CA 1
ATOM 1432 C C . GLY A 1 192 ? -3.478 -2.134 -0.792 1.00 87.44 192 GLY A C 1
ATOM 1433 O O . GLY A 1 192 ? -4.620 -1.699 -0.639 1.00 87.44 192 GLY A O 1
ATOM 1434 N N . GLY A 1 193 ? -2.608 -1.570 -1.633 1.00 81.06 193 GLY A N 1
ATOM 1435 C CA . GLY A 1 193 ? -2.865 -0.398 -2.484 1.00 81.06 193 GLY A CA 1
ATOM 1436 C C . GLY A 1 193 ? -3.924 -0.556 -3.572 1.00 81.06 193 GLY A C 1
ATOM 1437 O O . GLY A 1 193 ? -3.837 0.058 -4.624 1.00 81.06 193 GLY A O 1
ATOM 1438 N N . ALA A 1 194 ? -4.886 -1.438 -3.402 1.00 77.81 194 ALA A N 1
ATOM 1439 C CA . ALA A 1 194 ? -5.915 -1.721 -4.377 1.00 77.81 194 ALA A CA 1
ATOM 1440 C C . ALA A 1 194 ? -7.051 -0.696 -4.290 1.00 77.81 194 ALA A C 1
ATOM 1442 O O . ALA A 1 194 ? -7.725 -0.580 -3.267 1.00 77.81 194 ALA A O 1
ATOM 1443 N N . SER A 1 195 ? -7.317 0.023 -5.382 1.00 72.88 195 SER A N 1
ATOM 1444 C CA . SER A 1 195 ? -8.403 1.017 -5.419 1.00 72.88 195 SER A CA 1
ATOM 1445 C C . SER A 1 195 ? -9.810 0.386 -5.404 1.00 72.88 195 SER A C 1
ATOM 1447 O O . SER A 1 195 ? -10.756 0.998 -4.910 1.00 72.88 195 SER A O 1
ATOM 1449 N N . GLY A 1 196 ? -9.954 -0.859 -5.880 1.00 76.94 196 GLY A N 1
ATOM 1450 C CA . GLY A 1 196 ? -11.232 -1.575 -6.031 1.00 76.94 196 GLY A CA 1
ATOM 1451 C C . GLY A 1 196 ? -11.397 -2.839 -5.173 1.00 76.94 196 GLY A C 1
ATOM 1452 O O . GLY A 1 196 ? -12.196 -3.704 -5.529 1.00 76.94 196 GLY A O 1
ATOM 1453 N N . GLY A 1 197 ? -10.625 -2.983 -4.092 1.00 82.31 197 GLY A N 1
ATOM 1454 C CA . GLY A 1 197 ? -10.664 -4.138 -3.184 1.00 82.31 197 GLY A CA 1
ATOM 1455 C C . GLY A 1 197 ? -11.806 -4.127 -2.154 1.00 82.31 197 GLY A C 1
ATOM 1456 O O . GLY A 1 197 ? -12.585 -3.177 -2.051 1.00 82.31 197 GLY A O 1
ATOM 1457 N N . ALA A 1 198 ? -11.888 -5.186 -1.344 1.00 92.00 198 ALA A N 1
ATOM 1458 C CA . ALA A 1 198 ? -12.782 -5.227 -0.184 1.00 92.00 198 ALA A CA 1
ATOM 1459 C C . ALA A 1 198 ? -12.293 -4.281 0.926 1.00 92.00 198 ALA A C 1
ATOM 1461 O O . ALA A 1 198 ? -11.088 -4.100 1.113 1.00 92.00 198 ALA A O 1
ATOM 1462 N N . ASN A 1 199 ? -13.225 -3.698 1.683 1.00 95.19 199 ASN A N 1
ATOM 1463 C CA . ASN A 1 199 ? -12.886 -2.926 2.879 1.00 95.19 199 ASN A CA 1
ATOM 1464 C C . ASN A 1 199 ? -12.130 -3.796 3.897 1.00 95.19 199 ASN A C 1
ATOM 1466 O O . ASN A 1 199 ? -12.340 -5.007 3.987 1.00 95.19 199 ASN A O 1
ATOM 1470 N N . LEU A 1 200 ? -11.268 -3.158 4.680 1.00 96.44 200 LEU A N 1
ATOM 1471 C CA . LEU A 1 200 ? -10.625 -3.755 5.846 1.00 96.44 200 LEU A CA 1
ATOM 1472 C C . LEU A 1 200 ? -11.657 -3.915 6.963 1.00 96.44 200 LEU A C 1
ATOM 1474 O O . LEU A 1 200 ? -12.619 -3.155 7.020 1.00 96.44 200 LEU A O 1
ATOM 1478 N N . ASN A 1 201 ? -11.452 -4.871 7.865 1.00 97.00 201 ASN A N 1
ATOM 1479 C CA . ASN A 1 201 ? -12.392 -5.161 8.946 1.00 97.00 201 ASN A CA 1
ATOM 1480 C C . ASN A 1 201 ? -11.686 -5.263 10.301 1.00 97.00 201 ASN A C 1
ATOM 1482 O O . ASN A 1 201 ? -10.563 -5.760 10.394 1.00 97.00 201 ASN A O 1
ATOM 1486 N N . TYR A 1 202 ? -12.378 -4.858 11.364 1.00 97.62 202 TYR A N 1
ATOM 1487 C CA . TYR A 1 202 ? -11.955 -5.061 12.750 1.00 97.62 202 TYR A CA 1
ATOM 1488 C C . TYR A 1 202 ? -13.157 -5.368 13.648 1.00 97.62 202 TYR A C 1
ATOM 1490 O O . TYR A 1 202 ? -14.306 -5.076 13.308 1.00 97.62 202 TYR A O 1
ATOM 1498 N N . THR A 1 203 ? -12.883 -5.970 14.805 1.00 98.06 203 THR A N 1
ATOM 1499 C CA . THR A 1 203 ? -13.908 -6.356 15.778 1.00 98.06 203 THR A CA 1
ATOM 1500 C C . THR A 1 203 ? -13.553 -5.818 17.152 1.00 98.06 203 THR A C 1
ATOM 1502 O O . THR A 1 203 ? -12.522 -6.188 17.709 1.00 98.06 203 THR A O 1
ATOM 1505 N N . THR A 1 204 ? -14.430 -5.005 17.730 1.00 97.94 204 THR A N 1
ATOM 1506 C CA . THR A 1 204 ? -14.389 -4.667 19.155 1.00 97.94 204 THR A CA 1
ATOM 1507 C C . THR A 1 204 ? -15.318 -5.597 19.927 1.00 97.94 204 THR A C 1
ATOM 1509 O O . THR A 1 204 ? -16.417 -5.928 19.485 1.00 97.94 204 THR A O 1
ATOM 1512 N N . THR A 1 205 ? -14.863 -6.075 21.082 1.00 96.62 205 THR A N 1
ATOM 1513 C CA . THR A 1 205 ? -15.585 -7.064 21.899 1.00 96.62 205 THR A CA 1
ATOM 1514 C C . THR A 1 205 ? -16.287 -6.448 23.102 1.00 96.62 205 THR A C 1
ATOM 1516 O O . THR A 1 205 ? -17.102 -7.113 23.738 1.00 96.62 205 THR A O 1
ATOM 1519 N N . VAL A 1 206 ? -15.957 -5.200 23.433 1.00 95.00 206 VAL A N 1
ATOM 1520 C CA . VAL A 1 206 ? -16.584 -4.417 24.500 1.00 95.00 206 VAL A CA 1
ATOM 1521 C C . VAL A 1 206 ? -16.770 -2.972 24.045 1.00 95.00 206 VAL A C 1
ATOM 1523 O O . VAL A 1 206 ? -16.085 -2.511 23.132 1.00 95.00 206 VAL A O 1
ATOM 1526 N N . ASP A 1 207 ? -17.702 -2.272 24.684 1.00 95.38 207 ASP A N 1
ATOM 1527 C CA . ASP A 1 207 ? -17.940 -0.851 24.446 1.00 95.38 207 ASP A CA 1
ATOM 1528 C C . ASP A 1 207 ? -16.733 -0.011 24.883 1.00 95.38 207 ASP A C 1
ATOM 1530 O O . ASP A 1 207 ? -16.055 -0.337 25.862 1.00 95.38 207 ASP A O 1
ATOM 1534 N N . ASN A 1 208 ? -16.510 1.104 24.187 1.00 95.38 208 ASN A N 1
ATOM 1535 C CA . ASN A 1 208 ? -15.396 2.032 24.407 1.00 95.38 208 ASN A CA 1
ATOM 1536 C C . ASN A 1 208 ? -14.017 1.358 24.318 1.00 95.38 208 ASN A C 1
ATOM 1538 O O . ASN A 1 208 ? -13.125 1.627 25.123 1.00 95.38 208 ASN A O 1
ATOM 1542 N N . GLN A 1 209 ? -13.848 0.455 23.353 1.00 95.94 209 GLN A N 1
ATOM 1543 C CA . GLN A 1 209 ? -12.578 -0.222 23.126 1.00 95.94 209 GLN A CA 1
ATOM 1544 C C . GLN A 1 209 ? -11.711 0.568 22.144 1.00 95.94 209 GLN A C 1
ATOM 1546 O O . GLN A 1 209 ? -12.164 0.926 21.057 1.00 95.94 209 GLN A O 1
ATOM 1551 N N . ASP A 1 210 ? -10.457 0.807 22.519 1.00 97.69 210 ASP A N 1
ATOM 1552 C CA . ASP A 1 210 ? -9.498 1.486 21.653 1.00 97.69 210 ASP A CA 1
ATOM 1553 C C . ASP A 1 210 ? -9.007 0.564 20.536 1.00 97.69 210 ASP A C 1
ATOM 1555 O O . ASP A 1 210 ? -8.694 -0.612 20.749 1.00 97.69 210 ASP A O 1
ATOM 1559 N N . VAL A 1 211 ? -8.896 1.124 19.337 1.00 98.50 211 VAL A N 1
ATOM 1560 C CA . VAL A 1 211 ? -8.372 0.449 18.155 1.00 98.50 211 VAL A CA 1
ATOM 1561 C C . VAL A 1 211 ? -7.282 1.320 17.544 1.00 98.50 211 VAL A C 1
ATOM 1563 O O . 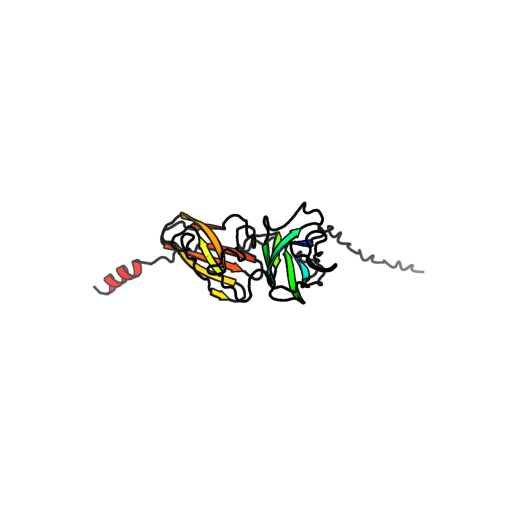VAL A 1 211 ? -7.524 2.476 17.203 1.00 98.50 211 VAL A O 1
ATOM 1566 N N . LEU A 1 212 ? -6.076 0.766 17.426 1.00 98.50 212 LEU A N 1
ATOM 1567 C CA . LEU A 1 212 ? -4.962 1.372 16.702 1.00 98.50 212 LEU A CA 1
ATOM 1568 C C . LEU A 1 212 ? -5.034 0.949 15.234 1.00 98.50 212 LEU A C 1
ATOM 1570 O O . LEU A 1 212 ? -5.015 -0.244 14.925 1.00 98.50 212 LEU A O 1
ATOM 1574 N N . PHE A 1 213 ? -5.075 1.931 14.346 1.00 98.69 213 PHE A N 1
ATOM 1575 C CA . PHE A 1 213 ? -5.018 1.758 12.903 1.00 98.69 213 PHE A CA 1
ATOM 1576 C C . PHE A 1 213 ? -3.647 2.202 12.404 1.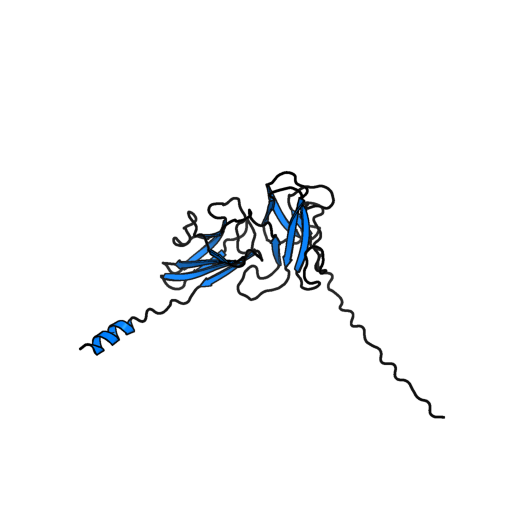00 98.69 213 PHE A C 1
ATOM 1578 O O . PHE A 1 213 ? -3.192 3.291 12.754 1.00 98.69 213 PHE A O 1
ATOM 1585 N N . GLU A 1 214 ? -3.008 1.378 11.575 1.00 98.31 214 GLU A N 1
ATOM 1586 C CA . GLU A 1 214 ? -1.703 1.664 10.975 1.00 98.31 214 GLU A CA 1
ATOM 1587 C C . GLU A 1 214 ? -1.722 1.416 9.458 1.00 98.31 214 GLU A C 1
ATOM 1589 O O . GLU A 1 214 ? -2.216 0.385 8.990 1.00 98.31 214 GLU A O 1
ATOM 1594 N N . PHE A 1 215 ? -1.151 2.339 8.689 1.00 97.75 215 PHE A N 1
ATOM 1595 C CA . PHE A 1 215 ? -0.844 2.190 7.267 1.00 97.75 215 PHE A CA 1
ATOM 1596 C C . PHE A 1 215 ? 0.633 2.514 7.041 1.00 97.75 215 PHE A C 1
ATOM 1598 O O . PHE A 1 215 ? 1.067 3.638 7.276 1.00 97.75 215 PHE A O 1
ATOM 1605 N N . ASP A 1 216 ? 1.400 1.520 6.599 1.00 96.88 216 ASP A N 1
ATOM 1606 C CA . ASP A 1 216 ? 2.799 1.673 6.214 1.00 96.88 216 ASP A CA 1
ATOM 1607 C C . ASP A 1 216 ? 2.889 2.029 4.727 1.00 96.88 216 ASP A C 1
ATOM 1609 O O . ASP A 1 216 ? 2.758 1.179 3.841 1.00 96.88 216 ASP A O 1
ATOM 1613 N N . ALA A 1 217 ? 3.125 3.308 4.459 1.00 95.25 217 ALA A N 1
ATOM 1614 C CA . ALA A 1 217 ? 3.278 3.859 3.124 1.00 95.25 217 ALA A CA 1
ATOM 1615 C C . ALA A 1 217 ? 4.565 3.411 2.420 1.00 95.25 217 ALA A C 1
ATOM 1617 O O . ALA A 1 217 ? 4.674 3.584 1.208 1.00 95.25 217 ALA A O 1
ATOM 1618 N N . ASN A 1 218 ? 5.528 2.816 3.131 1.00 94.19 218 ASN A N 1
ATOM 1619 C CA . ASN A 1 218 ? 6.726 2.269 2.492 1.00 94.19 218 ASN A CA 1
ATOM 1620 C C . ASN A 1 218 ? 6.435 0.936 1.792 1.00 94.19 218 ASN A C 1
ATOM 1622 O O . ASN A 1 218 ? 7.112 0.586 0.828 1.00 94.19 218 ASN A O 1
ATOM 1626 N N . THR A 1 219 ? 5.438 0.191 2.278 1.00 94.12 219 THR A N 1
ATOM 1627 C CA . THR A 1 219 ? 5.118 -1.159 1.793 1.00 94.12 219 THR A CA 1
ATOM 1628 C C . THR A 1 219 ? 3.705 -1.289 1.231 1.00 94.12 219 THR A C 1
ATOM 1630 O O . THR A 1 219 ? 3.377 -2.313 0.641 1.00 94.12 219 THR A O 1
ATOM 1633 N N . GLY A 1 220 ? 2.838 -0.289 1.406 1.00 94.50 220 GLY A N 1
ATOM 1634 C CA . GLY A 1 220 ? 1.445 -0.375 0.965 1.00 94.50 220 GLY A CA 1
ATOM 1635 C C . GLY A 1 220 ? 0.571 -1.257 1.859 1.00 94.50 220 GLY A C 1
ATOM 1636 O O . GLY A 1 220 ? -0.538 -1.630 1.462 1.00 94.50 220 GLY A O 1
ATOM 1637 N N . ARG A 1 221 ? 1.073 -1.636 3.041 1.00 96.56 221 ARG A N 1
ATOM 1638 C CA . ARG A 1 221 ? 0.439 -2.596 3.951 1.00 96.56 221 ARG A CA 1
ATOM 1639 C C . ARG A 1 221 ? -0.229 -1.885 5.120 1.00 96.56 221 ARG A C 1
ATOM 1641 O O . ARG A 1 221 ? 0.172 -0.804 5.538 1.00 96.56 221 ARG A O 1
ATOM 1648 N N . THR A 1 222 ? -1.237 -2.515 5.703 1.00 97.31 222 THR A N 1
ATOM 1649 C CA . THR A 1 222 ? -1.991 -1.967 6.836 1.00 97.31 222 THR A CA 1
ATOM 1650 C C . THR A 1 222 ? -2.162 -2.986 7.952 1.00 97.31 222 THR A C 1
ATOM 1652 O O . THR A 1 222 ? -2.154 -4.192 7.712 1.00 97.31 222 THR A O 1
ATOM 1655 N N . ARG A 1 223 ? -2.319 -2.502 9.181 1.00 96.88 223 ARG A N 1
ATOM 1656 C CA . ARG A 1 223 ? -2.593 -3.306 10.368 1.00 96.88 223 ARG A CA 1
ATOM 1657 C C . ARG A 1 223 ? -3.645 -2.620 11.228 1.00 96.88 223 ARG A C 1
ATOM 1659 O O . ARG A 1 223 ? -3.717 -1.395 11.300 1.00 96.88 223 ARG A O 1
ATOM 1666 N N . THR A 1 224 ? -4.428 -3.431 11.929 1.00 97.50 224 THR A N 1
ATOM 1667 C CA . THR A 1 224 ? -5.334 -2.961 12.976 1.00 97.50 224 THR A CA 1
ATOM 1668 C C . THR A 1 224 ? -5.080 -3.744 14.253 1.00 97.50 224 THR A C 1
ATOM 1670 O O . THR A 1 224 ? -5.070 -4.974 14.238 1.00 97.50 224 THR A O 1
ATOM 1673 N N . THR A 1 225 ? -4.895 -3.033 15.362 1.00 97.69 225 THR A N 1
ATOM 1674 C CA . THR A 1 225 ? -4.665 -3.623 16.681 1.00 97.69 225 THR A CA 1
ATOM 1675 C C . THR A 1 225 ? -5.774 -3.190 17.627 1.00 97.69 225 THR A C 1
ATOM 1677 O O . THR A 1 225 ? -5.861 -2.027 18.017 1.00 97.69 225 THR A O 1
ATOM 1680 N N . VAL A 1 226 ? -6.622 -4.138 18.019 1.00 96.38 226 VAL A N 1
ATOM 1681 C CA . VAL A 1 226 ? -7.658 -3.914 19.031 1.00 96.38 226 VAL A CA 1
ATOM 1682 C C . VAL A 1 226 ? -6.995 -3.966 20.404 1.00 96.38 226 VAL A C 1
ATOM 1684 O O . VAL A 1 226 ? -6.450 -4.997 20.806 1.00 96.38 226 VAL A O 1
ATOM 1687 N N . LEU A 1 227 ? -6.998 -2.842 21.113 1.00 93.50 227 LEU A N 1
ATOM 1688 C CA . LEU A 1 227 ? -6.314 -2.707 22.390 1.00 93.50 227 LEU A CA 1
ATOM 1689 C C . LEU A 1 227 ? -7.184 -3.277 23.512 1.00 93.50 227 LEU A C 1
ATOM 1691 O O . LEU A 1 227 ? -8.415 -3.183 23.513 1.00 93.50 227 LEU A O 1
ATOM 1695 N N . THR A 1 228 ? -6.533 -3.906 24.487 1.00 84.69 228 THR A N 1
ATOM 1696 C CA . THR A 1 228 ? -7.232 -4.335 25.701 1.00 84.69 228 THR A CA 1
ATOM 1697 C C . THR A 1 228 ? -7.640 -3.079 26.472 1.00 84.69 228 THR A C 1
ATOM 1699 O O . THR A 1 228 ? -6.772 -2.230 26.691 1.00 84.69 228 THR A O 1
ATOM 1702 N N . PRO A 1 229 ? -8.907 -2.944 26.907 1.00 72.44 229 PRO A N 1
ATOM 1703 C CA . PRO A 1 229 ? -9.310 -1.818 27.734 1.00 72.44 229 PRO A CA 1
ATOM 1704 C C . PRO A 1 229 ? -8.396 -1.727 28.952 1.00 72.44 229 PRO A C 1
ATOM 1706 O O . PRO A 1 229 ? -8.187 -2.717 29.661 1.00 72.44 229 PRO A O 1
ATOM 1709 N N . THR A 1 230 ? -7.845 -0.543 29.205 1.00 62.81 230 THR A N 1
ATOM 1710 C CA . THR A 1 230 ? -7.143 -0.311 30.466 1.00 62.81 230 THR A CA 1
ATOM 1711 C C . THR A 1 230 ? -8.195 -0.380 31.562 1.00 62.81 230 THR A C 1
ATOM 1713 O O . THR A 1 230 ? -9.131 0.417 31.558 1.00 62.81 230 THR A O 1
ATOM 1716 N N . ALA A 1 231 ? -8.085 -1.346 32.477 1.00 59.41 231 ALA A N 1
ATOM 1717 C CA . ALA A 1 231 ? -9.012 -1.441 33.594 1.00 59.41 231 ALA A CA 1
ATOM 1718 C C . ALA A 1 231 ? -8.992 -0.114 34.365 1.00 59.41 231 ALA A C 1
ATOM 1720 O O . ALA A 1 231 ? -7.977 0.259 34.956 1.00 59.41 231 ALA A O 1
ATOM 1721 N N . THR A 1 232 ? -10.107 0.615 34.356 1.00 55.91 232 THR A N 1
ATOM 1722 C CA . THR A 1 232 ? -10.321 1.698 35.310 1.00 55.91 232 THR A CA 1
ATOM 1723 C C . THR A 1 232 ? -10.545 1.028 36.651 1.00 55.91 232 THR A C 1
ATOM 1725 O O . THR A 1 232 ? -11.638 0.537 36.934 1.00 55.91 232 THR A O 1
ATOM 1728 N N . ASP A 1 233 ? -9.487 0.914 37.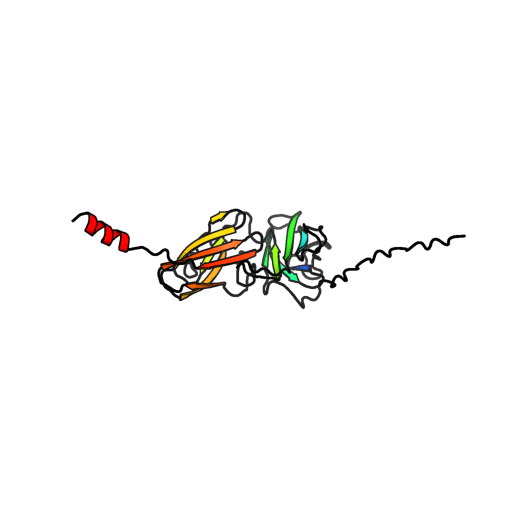445 1.00 53.44 233 ASP A N 1
ATOM 1729 C CA . ASP A 1 233 ? -9.575 0.295 38.756 1.00 53.44 233 ASP A CA 1
ATOM 1730 C C . ASP A 1 233 ? -10.382 1.225 39.682 1.00 53.44 233 ASP A C 1
ATOM 1732 O O . ASP A 1 233 ? -9.848 2.110 40.362 1.00 53.44 233 ASP A O 1
ATOM 1736 N N . GLU A 1 234 ? -11.710 1.060 39.678 1.00 54.50 234 GLU A N 1
ATOM 1737 C CA . GLU A 1 234 ? -12.621 1.771 40.584 1.00 54.50 234 GLU A CA 1
ATOM 1738 C C . GLU A 1 234 ? -12.300 1.473 42.058 1.00 54.50 234 GLU A C 1
ATOM 1740 O O . GLU A 1 234 ? -12.682 2.237 42.948 1.00 54.50 234 GLU A O 1
ATOM 1745 N N . THR A 1 235 ? -11.532 0.410 42.333 1.00 53.62 235 THR A N 1
ATOM 1746 C CA . THR A 1 235 ? -11.074 0.053 43.683 1.00 53.62 235 THR A CA 1
ATOM 1747 C C . THR A 1 235 ? -10.156 1.105 44.314 1.00 53.62 235 THR A C 1
ATOM 1749 O O . THR A 1 235 ? -10.077 1.188 45.544 1.00 53.62 235 THR A O 1
ATOM 1752 N N . SER A 1 236 ? -9.525 1.975 43.516 1.00 55.28 236 SER A N 1
ATOM 1753 C CA . SER A 1 236 ? -8.651 3.039 44.029 1.00 55.28 236 SER A CA 1
ATOM 1754 C C . SER A 1 236 ? -9.410 4.146 44.781 1.00 55.28 236 SER A C 1
ATOM 1756 O O . SER A 1 236 ? -8.877 4.719 45.734 1.00 55.28 236 SER A O 1
ATOM 1758 N N . TRP A 1 237 ? -10.681 4.408 44.447 1.00 54.88 237 TRP A N 1
ATOM 1759 C CA . TRP A 1 237 ? -11.485 5.437 45.125 1.00 54.88 237 TRP A CA 1
ATOM 1760 C C . TRP A 1 237 ? -12.247 4.914 46.344 1.00 54.88 237 TRP A C 1
ATOM 1762 O O . TRP A 1 237 ? -12.403 5.643 47.330 1.00 54.88 237 TRP A O 1
ATOM 1772 N N . THR A 1 238 ? -12.710 3.664 46.317 1.00 55.00 238 THR A N 1
ATOM 1773 C CA . THR A 1 238 ? -13.352 3.019 47.475 1.00 55.00 238 THR A CA 1
ATOM 1774 C C . THR A 1 238 ? -12.340 2.725 48.580 1.00 55.00 238 THR A C 1
ATOM 1776 O O . THR A 1 238 ? -12.637 3.007 49.739 1.00 55.00 238 THR A O 1
ATOM 1779 N N . GLY A 1 239 ? -11.122 2.286 48.235 1.00 54.38 239 GLY A N 1
ATOM 1780 C CA . GLY A 1 239 ? -10.041 2.061 49.204 1.00 54.38 239 GLY A CA 1
ATOM 1781 C C . GLY A 1 239 ? -9.531 3.343 49.876 1.00 54.38 239 GLY A C 1
ATOM 1782 O O . GLY A 1 239 ? -9.254 3.342 51.075 1.00 54.38 239 GLY A O 1
ATOM 1783 N N . MET A 1 240 ? -9.479 4.475 49.159 1.00 54.19 240 MET A N 1
ATOM 1784 C CA . MET A 1 240 ? -9.105 5.755 49.780 1.00 54.19 240 MET A CA 1
ATOM 1785 C C . MET A 1 240 ? -10.144 6.261 50.787 1.00 54.19 240 MET A C 1
ATOM 1787 O O . MET A 1 240 ? -9.770 6.885 51.775 1.00 54.19 240 MET A O 1
ATOM 1791 N N . LYS A 1 241 ? -11.444 6.004 50.588 1.00 54.84 241 LYS A N 1
ATOM 1792 C CA . LYS A 1 241 ? -12.486 6.487 51.515 1.00 54.84 241 LYS A CA 1
ATOM 1793 C C . LYS A 1 241 ? -12.448 5.805 52.885 1.00 54.84 241 LYS A C 1
ATOM 1795 O O . LYS A 1 241 ? -12.925 6.404 53.847 1.00 54.84 241 LYS A O 1
ATOM 1800 N N . GLU A 1 242 ? -11.883 4.604 52.988 1.00 56.22 242 GLU A N 1
ATOM 1801 C CA . GLU A 1 242 ? -11.695 3.913 54.273 1.00 56.22 242 GLU A CA 1
ATOM 1802 C C . GLU A 1 242 ? -10.437 4.370 55.026 1.00 56.22 242 GLU A C 1
ATOM 1804 O O . GLU A 1 242 ? -10.396 4.271 56.246 1.00 56.22 242 GLU A O 1
ATOM 1809 N N . LEU A 1 243 ? -9.448 4.951 54.336 1.00 55.56 243 LEU A N 1
ATOM 1810 C CA . LEU A 1 243 ? -8.240 5.526 54.950 1.00 55.56 243 LEU A CA 1
ATOM 1811 C C . LEU A 1 243 ? -8.454 6.924 55.562 1.00 55.56 243 LEU A C 1
ATOM 1813 O O . LEU A 1 243 ? -7.593 7.406 56.295 1.00 55.56 243 LEU A O 1
ATOM 1817 N N . PHE A 1 244 ? -9.589 7.571 55.275 1.00 56.62 244 PHE A N 1
ATOM 1818 C CA . PHE A 1 244 ? -9.957 8.897 55.795 1.00 56.62 244 PHE A CA 1
ATOM 1819 C C . PHE A 1 244 ? -11.197 8.874 56.714 1.00 56.62 244 PHE A C 1
ATOM 1821 O O . PHE A 1 244 ? -11.858 9.904 56.871 1.00 56.62 244 PHE A O 1
ATOM 1828 N N . ARG A 1 245 ? -11.535 7.720 57.306 1.00 50.94 245 ARG A N 1
ATOM 1829 C CA . ARG A 1 245 ? -12.569 7.589 58.348 1.00 50.94 245 ARG A CA 1
ATOM 1830 C C . ARG A 1 245 ? -11.980 7.194 59.693 1.00 50.94 245 ARG A C 1
ATOM 1832 O O . ARG A 1 245 ? -11.010 6.412 59.703 1.00 50.94 245 ARG A O 1
#

Mean predicted aligned error: 9.74 Å

Nearest PDB structures (foldseek):
  8y8c-assembly1_C  TM=1.072E-01  e=2.210E+00  Human coronavirus HKU1 (isolate N5)

Sequence (245 aa):
MKKMAMVLSVLALVAFAGNADAQWYAKGDMYCAPGCFNFDAGNEMFDDGTNGDVTSGDGIFSRLVTTDVGAAGKYSWKAAVADWSISYPGSNQFVHINAAAEQVLFTLDTNVYADGFIPTTNIAWSDHYAPVGAAYEVIGAAPETGGWADGIVAAEAGGVHSVTITIGTAGNYDFLWRVDNDWDAQTIRQDGGASGGANLNYTTTVDNQDVLFEFDANTGRTRTTVLTPTATDETSWTGMKELFR